Protein AF-A0A8X7V5L4-F1 (afdb_monomer_lite)

Secondary structure (DSSP, 8-state):
-------------------SS--HHHHHHHHT------S----SS-----------------------PPPHHHHHHHHHHHHHHHH---PPPPPSEEEETTEEEE--TTSS-TT-PPEEESEEE--SSHHHHHHHHHHHHHTT--EEEE-TT---SS-TT--SSSSPEEEEGGG----EEEETTTTEEEE-TTSBHHHHHHHHHHTT---S---S-TTSBHHHHHHTT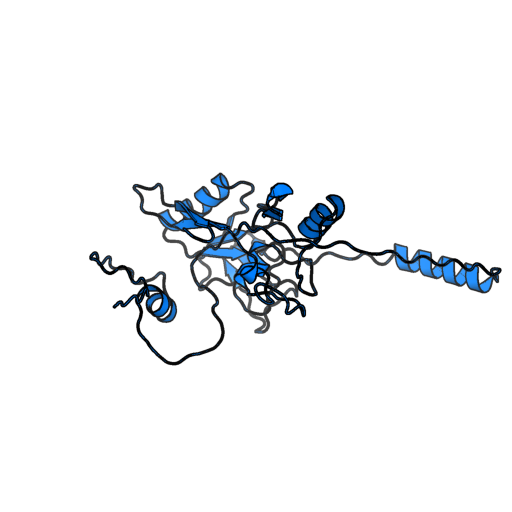-B-S---SS-SBGGGG--EEEEEEE--GGGTSEEEEEEETT-

InterPro domains:
  IPR006094 FAD linked oxidase, N-terminal [PF01565] (122-254)
  IPR016166 FAD-binding domain, PCMH-type [PS51387] (117-271)
  IPR016169 FAD-binding, type PCMH, subdomain 2 [G3DSA:3.30.465.10] (103-266)
  IPR036318 FAD-binding, type PCMH-like superfamily [SSF56176] (110-254)
  IPR050432 FAD-linked Oxidoreductases in Biosynthesis Pathways [PTHR13878] (77-268)

Sequence (271 aa):
MEEMEQMAFVKDGAKPHWGRIGSEWSDEILFGRESSKYDGCALEGIACVQKTDIVALPKIHIISPYIHAFSNTLLLLILCFLVITWTVRSVPPQLPVQCDQTGCTVSNTYGVWPDRTNCKAAKVAYPTTEEELIKAVAYASEHNLKVKTVTKFSSTIAKLACPSGSDAMLISTSKYNSVIEIEPERLTIKADSGVSLRELIDKVEAAGFSIRMSPYWEGVSIGGLISTGSHGSSWSGRGGSVHDHVVGINLVVPATSSEGYAKVVSIEEGR

pLDDT: mean 72.8, std 25.93, range [21.36, 98.31]

Structure (mmCIF, N/CA/C/O backbone):
data_AF-A0A8X7V5L4-F1
#
_entry.id   AF-A0A8X7V5L4-F1
#
loop_
_atom_site.group_PDB
_atom_site.id
_atom_site.type_symbol
_atom_site.label_atom_id
_atom_site.label_alt_id
_atom_site.label_comp_id
_atom_site.label_asym_id
_atom_site.label_entity_id
_atom_site.label_seq_id
_atom_site.pdbx_PDB_ins_code
_atom_site.Cartn_x
_atom_site.Cartn_y
_atom_site.Cartn_z
_atom_site.occupancy
_atom_site.B_iso_or_equiv
_atom_site.auth_seq_id
_atom_site.auth_comp_id
_atom_site.auth_asym_id
_atom_site.auth_atom_id
_atom_site.pdbx_PDB_model_num
ATOM 1 N N . MET A 1 1 ? -29.103 -1.625 -41.460 1.00 24.06 1 MET A N 1
ATOM 2 C CA . MET A 1 1 ? -27.644 -1.821 -41.377 1.00 24.06 1 MET A CA 1
ATOM 3 C C . MET A 1 1 ? -27.169 -0.820 -40.341 1.00 24.06 1 MET A C 1
ATOM 5 O O . MET A 1 1 ? -26.944 0.328 -40.695 1.00 24.06 1 MET A O 1
ATOM 9 N N . GLU A 1 2 ? -27.549 -1.099 -39.089 1.00 26.50 2 GLU A N 1
ATOM 10 C CA . GLU A 1 2 ? -26.679 -1.678 -38.030 1.00 26.50 2 GLU A CA 1
ATOM 11 C C . GLU A 1 2 ? -25.867 -0.532 -37.406 1.00 26.50 2 GLU A C 1
ATOM 13 O O . GLU A 1 2 ? -24.917 -0.059 -38.015 1.00 26.50 2 GLU A O 1
ATOM 18 N N . GLU A 1 3 ? -26.364 0.182 -36.388 1.00 29.75 3 GLU A N 1
ATOM 19 C CA . GLU A 1 3 ? -26.540 -0.218 -34.971 1.00 29.75 3 GLU A CA 1
ATOM 20 C C . GLU A 1 3 ? -25.312 -0.917 -34.370 1.00 29.75 3 GLU A C 1
ATOM 22 O O . GLU A 1 3 ? -24.965 -2.012 -34.798 1.00 29.75 3 GLU A O 1
ATOM 27 N N . MET A 1 4 ? -24.698 -0.278 -33.362 1.00 22.41 4 MET A N 1
ATOM 28 C CA . MET A 1 4 ? -24.447 -0.858 -32.031 1.00 22.41 4 MET A CA 1
ATOM 29 C C . MET A 1 4 ? -23.797 0.182 -31.099 1.00 22.41 4 MET A C 1
ATOM 31 O O . MET A 1 4 ? -22.602 0.468 -31.164 1.00 22.41 4 MET A O 1
ATOM 35 N N . GLU A 1 5 ? -24.634 0.736 -30.220 1.00 28.55 5 GLU A N 1
ATOM 36 C CA . GLU A 1 5 ? -24.260 1.238 -28.897 1.00 28.55 5 GLU A CA 1
ATOM 37 C C . GLU A 1 5 ? -23.627 0.112 -28.061 1.00 28.55 5 GLU A C 1
ATOM 39 O O . GLU A 1 5 ? -24.007 -1.046 -28.215 1.00 28.55 5 GLU A O 1
ATOM 44 N N . GLN A 1 6 ? -22.754 0.449 -27.105 1.00 22.94 6 GLN A N 1
ATOM 45 C CA . GLN A 1 6 ? -22.650 -0.305 -25.849 1.00 22.94 6 GLN A CA 1
ATOM 46 C C . GLN A 1 6 ? -22.049 0.568 -24.738 1.00 22.94 6 GLN A C 1
ATOM 48 O O . GLN A 1 6 ? -20.867 0.522 -24.410 1.00 22.94 6 GLN A O 1
ATOM 53 N N . MET A 1 7 ? -22.927 1.386 -24.153 1.00 24.36 7 MET A N 1
ATOM 54 C CA . MET A 1 7 ? -22.941 1.622 -22.712 1.00 24.36 7 MET A CA 1
ATOM 55 C C . MET A 1 7 ? -23.435 0.333 -22.045 1.00 24.36 7 MET A C 1
ATOM 57 O O . MET A 1 7 ? -24.491 -0.175 -22.416 1.00 24.36 7 MET A O 1
ATOM 61 N N . ALA A 1 8 ? -22.720 -0.185 -21.051 1.00 21.36 8 ALA A N 1
ATOM 62 C CA . ALA A 1 8 ? -23.218 -1.272 -20.215 1.00 21.36 8 ALA A CA 1
ATOM 63 C C . ALA A 1 8 ? -23.478 -0.742 -18.800 1.00 21.36 8 ALA A C 1
ATOM 65 O O . ALA A 1 8 ? -22.607 -0.763 -17.938 1.00 21.36 8 ALA A O 1
ATOM 66 N N . PHE A 1 9 ? -24.701 -0.259 -18.576 1.00 23.30 9 PHE A N 1
ATOM 67 C CA . PHE A 1 9 ? -25.329 -0.289 -17.257 1.00 23.30 9 PHE A CA 1
ATOM 68 C C . PHE A 1 9 ? -26.064 -1.626 -17.136 1.00 23.30 9 PHE A C 1
ATOM 70 O O . PHE A 1 9 ? -26.945 -1.912 -17.945 1.00 23.30 9 PHE A O 1
ATOM 77 N N . VAL A 1 10 ? -25.754 -2.429 -16.118 1.00 24.25 10 VAL A N 1
ATOM 78 C CA . VAL A 1 10 ? -26.613 -3.555 -15.727 1.00 24.25 10 VAL A CA 1
ATOM 79 C C . VAL A 1 10 ? -27.575 -3.065 -14.651 1.00 24.25 10 VAL A C 1
ATOM 81 O O . VAL A 1 10 ? -27.181 -2.683 -13.552 1.00 24.25 10 VAL A O 1
ATOM 84 N N . LYS A 1 11 ? -28.857 -3.066 -15.011 1.00 25.84 11 LYS A N 1
ATOM 85 C CA . LYS A 1 11 ? -30.016 -2.780 -14.172 1.00 25.84 11 LYS A CA 1
ATOM 86 C C . LYS A 1 11 ? -30.711 -4.118 -13.924 1.00 25.84 11 LYS A C 1
ATOM 88 O O . LYS A 1 11 ? -31.233 -4.668 -14.879 1.00 25.84 11 LYS A O 1
ATOM 93 N N . ASP A 1 12 ? -30.694 -4.615 -12.685 1.00 25.91 12 ASP A N 1
ATOM 94 C CA . ASP A 1 12 ? -31.801 -5.384 -12.092 1.00 25.91 12 ASP A CA 1
ATOM 95 C C . ASP A 1 12 ? -31.616 -5.611 -10.574 1.00 25.91 12 ASP A C 1
ATOM 97 O O . ASP A 1 12 ? -30.746 -6.341 -10.113 1.00 25.91 12 ASP A O 1
ATOM 101 N N . GLY A 1 13 ? -32.484 -4.960 -9.791 1.00 26.34 13 GLY A N 1
ATOM 102 C CA . GLY A 1 13 ? -33.372 -5.664 -8.860 1.00 26.34 13 GLY A CA 1
ATOM 103 C C . GLY A 1 13 ? -32.839 -6.307 -7.572 1.00 26.34 13 GLY A C 1
ATOM 104 O O . GLY A 1 13 ? -33.122 -7.474 -7.346 1.00 26.34 13 GLY A O 1
ATOM 105 N N . ALA A 1 14 ? -32.253 -5.541 -6.646 1.00 22.38 14 ALA A N 1
ATOM 106 C CA . ALA A 1 14 ? -32.479 -5.721 -5.201 1.00 22.38 14 ALA A CA 1
ATOM 107 C C . ALA A 1 14 ? -32.077 -4.438 -4.458 1.00 22.38 14 ALA A C 1
ATOM 109 O O . ALA A 1 14 ? -30.980 -3.930 -4.657 1.00 22.38 14 ALA A O 1
ATOM 110 N N . LYS A 1 15 ? -32.956 -3.894 -3.607 1.00 28.66 15 LYS A N 1
ATOM 111 C CA . LYS A 1 15 ? -32.633 -2.768 -2.714 1.00 28.66 15 LYS A CA 1
ATOM 112 C C . LYS A 1 15 ? -32.289 -3.300 -1.317 1.00 28.66 15 LYS A C 1
ATOM 114 O O . LYS A 1 15 ? -33.216 -3.725 -0.627 1.00 28.66 15 LYS A O 1
ATOM 119 N N . PRO A 1 16 ? -31.033 -3.216 -0.847 1.00 29.19 16 PRO A N 1
ATOM 120 C CA . PRO A 1 16 ? -30.734 -3.251 0.577 1.00 29.19 16 PRO A CA 1
ATOM 121 C C . PRO A 1 16 ? -30.521 -1.826 1.101 1.00 29.19 16 PRO A C 1
ATOM 123 O O . PRO A 1 16 ? -30.032 -0.933 0.414 1.00 29.19 16 PRO A O 1
ATOM 126 N N . HIS A 1 17 ? -30.941 -1.615 2.339 1.00 26.30 17 HIS A N 1
ATOM 127 C CA . HIS A 1 17 ? -30.928 -0.347 3.056 1.00 26.30 17 HIS A CA 1
ATOM 128 C C . HIS A 1 17 ? -29.486 0.041 3.471 1.00 26.30 17 HIS A C 1
ATOM 130 O O . HIS A 1 17 ? -29.104 -0.104 4.631 1.00 26.30 17 HIS A O 1
ATOM 136 N N . TRP A 1 18 ? -28.672 0.530 2.528 1.00 31.75 18 TRP A N 1
ATOM 137 C CA . TRP A 1 18 ? -27.280 0.968 2.734 1.00 31.75 18 TRP A CA 1
ATOM 138 C C . TRP A 1 18 ? -27.158 2.452 3.104 1.00 31.75 18 TRP A C 1
ATOM 140 O O . TRP A 1 18 ? -26.462 3.221 2.455 1.00 31.75 18 TRP A O 1
ATOM 150 N N . GLY A 1 19 ? -27.816 2.890 4.172 1.00 27.94 19 GLY A N 1
ATOM 151 C CA . GLY A 1 19 ? -27.529 4.209 4.735 1.00 27.94 19 GLY A CA 1
ATOM 152 C C . GLY A 1 19 ? -26.430 4.097 5.785 1.00 27.94 19 GLY A C 1
ATOM 153 O O . GLY A 1 19 ? -26.794 3.765 6.912 1.00 27.94 19 GLY A O 1
ATOM 154 N N . ARG A 1 20 ? -25.147 4.347 5.430 1.00 34.03 20 ARG A N 1
ATOM 155 C CA . ARG A 1 20 ? -24.045 4.889 6.296 1.00 34.03 20 ARG A CA 1
ATOM 156 C C . ARG A 1 20 ? -22.585 4.553 5.895 1.00 34.03 20 ARG A C 1
ATOM 158 O O . ARG A 1 20 ? -21.685 4.925 6.647 1.00 34.03 20 ARG A O 1
ATOM 165 N N . ILE A 1 21 ? -22.312 3.924 4.744 1.00 35.25 21 ILE A N 1
ATOM 166 C CA . ILE A 1 21 ? -20.925 3.719 4.241 1.00 35.25 21 ILE A CA 1
ATOM 167 C C . ILE A 1 21 ? -20.568 4.640 3.048 1.00 35.25 21 ILE A C 1
ATOM 169 O O . ILE A 1 21 ? -19.394 4.777 2.724 1.00 35.25 21 ILE A O 1
ATOM 173 N N . GLY A 1 22 ? -21.529 5.360 2.465 1.00 33.28 22 GLY A N 1
ATOM 174 C CA . GLY A 1 22 ? -21.292 6.342 1.399 1.00 33.28 22 GLY A CA 1
ATOM 175 C C . GLY A 1 22 ? -21.509 7.787 1.854 1.00 33.28 22 GLY A C 1
ATOM 176 O O . GLY A 1 22 ? -22.335 8.060 2.729 1.00 33.28 22 GLY A O 1
ATOM 177 N N . SER A 1 23 ? -20.760 8.717 1.261 1.00 38.00 23 SER A N 1
ATOM 178 C CA . SER A 1 23 ? -21.203 10.105 1.079 1.00 38.00 23 SER A CA 1
ATOM 179 C C . SER A 1 23 ? -22.162 10.173 -0.122 1.00 38.00 23 SER A C 1
ATOM 181 O O . SER A 1 23 ? -22.139 9.279 -0.964 1.00 38.00 23 SER A O 1
ATOM 183 N N . GLU A 1 24 ? -22.989 11.223 -0.227 1.00 34.44 24 GLU A N 1
ATOM 184 C CA . GLU A 1 24 ? -23.958 11.419 -1.333 1.00 34.44 24 GLU A CA 1
ATOM 185 C C . GLU A 1 24 ? -23.285 11.298 -2.721 1.00 34.44 24 GLU A C 1
ATOM 187 O O . GLU A 1 24 ? -23.847 10.729 -3.649 1.00 34.44 24 GLU A O 1
ATOM 192 N N . TRP A 1 25 ? -22.005 11.671 -2.803 1.00 32.94 25 TRP A N 1
ATOM 193 C CA . TRP A 1 25 ? -21.134 11.526 -3.974 1.00 32.94 25 TRP A CA 1
ATOM 194 C C . TRP A 1 25 ? -20.785 10.066 -4.346 1.00 32.94 25 TRP A C 1
ATOM 196 O O . TRP A 1 25 ? -20.638 9.724 -5.518 1.00 32.94 25 TRP A O 1
ATOM 206 N N . SER A 1 26 ? -20.671 9.174 -3.356 1.00 36.84 26 SER A N 1
ATOM 207 C CA . SER A 1 26 ? -20.398 7.741 -3.574 1.00 36.84 26 SER A CA 1
ATOM 208 C C . SER A 1 26 ? -21.628 7.016 -4.131 1.00 36.84 26 SER A C 1
ATOM 210 O O . SER A 1 26 ? -21.505 6.145 -4.993 1.00 36.84 26 SER A O 1
ATOM 212 N N . ASP A 1 27 ? -22.816 7.423 -3.677 1.00 38.56 27 ASP A N 1
ATOM 213 C CA . ASP A 1 27 ? -24.092 6.921 -4.185 1.00 38.56 27 ASP A CA 1
ATOM 214 C C . ASP A 1 27 ? -24.370 7.442 -5.613 1.00 38.56 27 ASP A C 1
ATOM 216 O O . ASP A 1 27 ? -24.954 6.737 -6.432 1.00 38.56 27 ASP A O 1
ATOM 220 N N . GLU A 1 28 ? -23.889 8.635 -5.973 1.00 47.94 28 GLU A N 1
ATOM 221 C CA . GLU A 1 28 ? -24.001 9.194 -7.330 1.00 47.94 28 GLU A CA 1
ATOM 222 C C . GLU A 1 28 ? -23.165 8.437 -8.377 1.00 47.94 28 GLU A C 1
ATOM 224 O O . GLU A 1 28 ? -23.657 8.194 -9.483 1.00 47.94 28 GLU A O 1
ATOM 229 N N . ILE A 1 29 ? -21.942 8.011 -8.028 1.00 37.38 29 ILE A N 1
ATOM 230 C CA . ILE A 1 29 ? -21.067 7.222 -8.917 1.00 37.38 29 ILE A CA 1
ATOM 231 C C . ILE A 1 29 ? -21.554 5.774 -9.058 1.00 37.38 29 ILE A C 1
ATOM 233 O O . ILE A 1 29 ? -21.463 5.202 -10.144 1.00 37.38 29 ILE A O 1
ATOM 237 N N . LEU A 1 30 ? -22.095 5.179 -7.991 1.00 36.47 30 LEU A N 1
ATOM 238 C CA . LEU A 1 30 ? -22.572 3.792 -8.012 1.00 36.47 30 LEU A CA 1
ATOM 239 C C . LEU A 1 30 ? -24.003 3.644 -8.561 1.00 36.47 30 LEU A C 1
ATOM 241 O O . LEU A 1 30 ? -24.330 2.586 -9.099 1.00 36.47 30 LEU A O 1
ATOM 245 N N . PHE A 1 31 ? -24.852 4.678 -8.461 1.00 41.91 31 PHE A N 1
ATOM 246 C CA . PHE A 1 31 ? -26.275 4.608 -8.838 1.00 41.91 31 PHE A CA 1
ATOM 247 C C . PHE A 1 31 ? -26.720 5.606 -9.923 1.00 41.91 31 PHE A C 1
ATOM 249 O O . PHE A 1 31 ? -27.898 5.612 -10.285 1.00 41.91 31 PHE A O 1
ATOM 256 N N . GLY A 1 32 ? -25.804 6.400 -10.490 1.00 34.56 32 GLY A N 1
ATOM 257 C CA . GLY A 1 32 ? -26.004 7.119 -11.753 1.00 34.56 32 GLY A CA 1
ATOM 258 C C . GLY A 1 32 ? -27.045 8.240 -11.700 1.00 34.56 32 GLY A C 1
ATOM 259 O O . GLY A 1 32 ? -28.043 8.194 -12.422 1.00 34.56 32 GLY A O 1
ATOM 260 N N . ARG A 1 33 ? -26.812 9.275 -10.882 1.00 34.19 33 ARG A N 1
ATOM 261 C CA . ARG A 1 33 ? -27.603 10.516 -10.924 1.00 34.19 33 ARG A CA 1
ATOM 262 C C . ARG A 1 33 ? -26.709 11.693 -11.312 1.00 34.19 33 ARG A C 1
ATOM 264 O O . ARG A 1 33 ? -25.718 11.971 -10.654 1.00 34.19 33 ARG A O 1
ATOM 271 N N . GLU A 1 34 ? -27.044 12.346 -12.419 1.00 34.94 34 GLU A N 1
ATOM 272 C CA . GLU A 1 34 ? -26.222 13.394 -13.026 1.00 34.94 34 GLU A CA 1
ATOM 273 C C . GLU A 1 34 ? -26.393 14.731 -12.282 1.00 34.94 34 GLU A C 1
ATOM 275 O O . GLU A 1 34 ? -27.496 15.281 -12.224 1.00 34.94 34 GLU A O 1
ATOM 280 N N . SER A 1 35 ? -25.305 15.261 -11.710 1.00 32.38 35 SER A N 1
ATOM 281 C CA . SER A 1 35 ? -25.210 16.651 -11.251 1.00 32.38 35 SER A CA 1
ATOM 282 C C . SER A 1 35 ? -23.768 17.193 -11.366 1.00 32.38 35 SER A C 1
ATOM 284 O O . SER A 1 35 ? -22.851 16.482 -11.775 1.00 32.38 35 SER A O 1
ATOM 286 N N . SER A 1 36 ? -23.600 18.501 -11.145 1.00 29.22 36 SER A N 1
ATOM 287 C CA . SER A 1 36 ? -22.484 19.350 -11.602 1.00 29.22 36 SER A CA 1
ATOM 288 C C . SER A 1 36 ? -21.071 18.851 -11.261 1.00 29.22 36 SER A C 1
ATOM 290 O O . SER A 1 36 ? -20.735 18.642 -10.098 1.00 29.22 36 SER A O 1
ATOM 292 N N . LYS A 1 37 ? -20.224 18.766 -12.299 1.00 28.61 37 LYS A N 1
ATOM 293 C CA . LYS A 1 37 ? -18.813 18.346 -12.260 1.00 28.61 37 LYS A CA 1
ATOM 294 C C . LYS A 1 37 ? -17.954 19.219 -11.333 1.00 28.61 37 LYS A C 1
ATOM 296 O O . LYS A 1 37 ? -17.827 20.419 -11.567 1.00 28.61 37 LYS A O 1
ATOM 301 N N . TYR A 1 38 ? -17.286 18.573 -10.379 1.00 27.31 38 TYR A N 1
ATOM 302 C CA . TYR A 1 38 ? -16.126 19.091 -9.651 1.00 27.31 38 TYR A CA 1
ATOM 303 C C . TYR A 1 38 ? -14.940 18.128 -9.804 1.00 27.31 38 TYR A C 1
ATOM 305 O O . TYR A 1 38 ? -15.128 16.913 -9.888 1.00 27.31 38 TYR A O 1
ATOM 313 N N . ASP A 1 39 ? -13.729 18.686 -9.861 1.00 30.38 39 ASP A N 1
ATOM 314 C CA . ASP A 1 39 ? -12.473 17.953 -10.034 1.00 30.38 39 ASP A CA 1
ATOM 315 C C . ASP A 1 39 ? -12.103 17.129 -8.790 1.00 30.38 39 ASP A C 1
ATOM 317 O O . ASP A 1 39 ? -11.974 17.665 -7.689 1.00 30.38 39 ASP A O 1
ATOM 321 N N . GLY A 1 40 ? -11.832 15.837 -9.004 1.00 31.89 40 GLY A N 1
ATOM 322 C CA . GLY A 1 40 ? -10.986 15.024 -8.126 1.00 31.89 40 GLY A CA 1
ATOM 323 C C . GLY A 1 40 ? -11.677 13.839 -7.453 1.00 31.89 40 GLY A C 1
ATOM 324 O O . GLY A 1 40 ? -12.138 13.938 -6.320 1.00 31.89 40 GLY A O 1
ATOM 325 N N . CYS A 1 41 ? -11.651 12.679 -8.117 1.00 29.92 41 CYS A N 1
ATOM 326 C CA . CYS A 1 41 ? -12.014 11.388 -7.534 1.00 29.92 41 CYS A CA 1
ATOM 327 C C . CYS A 1 41 ? -11.011 10.964 -6.451 1.00 29.92 41 CYS A C 1
ATOM 329 O O . CYS A 1 41 ? -9.962 10.395 -6.743 1.00 29.92 41 CYS A O 1
ATOM 331 N N . ALA A 1 42 ? -11.363 11.192 -5.190 1.00 33.16 42 ALA A N 1
ATOM 332 C CA . ALA A 1 42 ? -10.807 10.478 -4.053 1.00 33.16 42 ALA A CA 1
ATOM 333 C C . ALA A 1 42 ? -11.864 9.472 -3.593 1.00 33.16 42 ALA A C 1
ATOM 335 O O . ALA A 1 42 ? -12.827 9.849 -2.935 1.00 33.16 42 ALA A O 1
ATOM 336 N N . LEU A 1 43 ? -11.711 8.202 -3.976 1.00 35.75 43 LEU A N 1
ATOM 337 C CA . LEU A 1 43 ? -12.619 7.130 -3.567 1.00 35.75 43 LEU A CA 1
ATOM 338 C C . LEU A 1 43 ? -12.609 7.011 -2.035 1.00 35.75 43 LEU A C 1
ATOM 340 O O . LEU A 1 43 ? -11.689 6.460 -1.427 1.00 35.75 43 LEU A O 1
ATOM 344 N N . GLU A 1 44 ? -13.629 7.567 -1.389 1.00 31.91 44 GLU A N 1
ATOM 345 C CA . GLU A 1 44 ? -13.934 7.278 0.001 1.00 31.91 44 GLU A CA 1
ATOM 346 C C . GLU A 1 44 ? -14.504 5.857 0.090 1.00 31.91 44 GLU A C 1
ATOM 348 O O . GLU A 1 44 ? -15.467 5.519 -0.585 1.00 31.91 44 GLU A O 1
ATOM 353 N N . GLY A 1 45 ? -13.907 5.006 0.928 1.00 35.81 45 GLY A N 1
ATOM 354 C CA . GLY A 1 45 ? -14.548 3.760 1.364 1.00 35.81 45 GLY A CA 1
ATOM 355 C C . GLY A 1 45 ? -14.271 2.499 0.541 1.00 35.81 45 GLY A C 1
ATOM 356 O O . GLY A 1 45 ? -14.775 1.445 0.915 1.00 35.81 45 GLY A O 1
ATOM 357 N N . ILE A 1 46 ? -13.430 2.547 -0.497 1.00 30.27 46 ILE A N 1
ATOM 358 C CA . ILE A 1 46 ? -13.017 1.348 -1.246 1.00 30.27 46 ILE A CA 1
ATOM 359 C C . ILE A 1 46 ? -11.518 1.118 -1.032 1.00 30.27 46 ILE A C 1
ATOM 361 O O . ILE A 1 46 ? -10.686 1.946 -1.399 1.00 30.27 46 ILE A O 1
ATOM 365 N N . ALA A 1 47 ? -11.162 -0.009 -0.413 1.00 27.56 47 ALA A N 1
ATOM 366 C CA . ALA A 1 47 ? -9.780 -0.459 -0.322 1.00 27.56 47 ALA A CA 1
ATOM 367 C C . ALA A 1 47 ? -9.322 -0.944 -1.706 1.00 27.56 47 ALA A C 1
ATOM 369 O O . ALA A 1 47 ? -9.454 -2.116 -2.050 1.00 27.56 47 ALA A O 1
ATOM 370 N N . CYS A 1 48 ? -8.787 -0.029 -2.516 1.00 28.20 48 CYS A N 1
ATOM 371 C CA . CYS A 1 48 ? -8.153 -0.388 -3.776 1.00 28.20 48 CYS A CA 1
ATOM 372 C C . CYS A 1 48 ? -6.727 -0.886 -3.543 1.00 28.20 48 CYS A C 1
ATOM 374 O O . CYS A 1 48 ? -5.765 -0.121 -3.597 1.00 28.20 48 CYS A O 1
ATOM 376 N N . VAL A 1 49 ? -6.586 -2.182 -3.265 1.00 29.92 49 VAL A N 1
ATOM 377 C CA . VAL A 1 49 ? -5.286 -2.857 -3.306 1.00 29.92 49 VAL A CA 1
ATOM 378 C C . VAL A 1 49 ? -4.989 -3.197 -4.756 1.00 29.92 49 VAL A C 1
ATOM 380 O O . VAL A 1 49 ? -5.788 -3.821 -5.438 1.00 29.92 49 VAL A O 1
ATOM 383 N N . GLN A 1 50 ? -3.884 -2.657 -5.255 1.00 30.16 50 GLN A N 1
ATOM 384 C CA . GLN A 1 50 ? -3.557 -2.658 -6.671 1.00 30.16 50 GLN A CA 1
ATOM 385 C C . GLN A 1 50 ? -2.380 -3.586 -6.975 1.00 30.16 50 GLN A C 1
ATOM 387 O O . GLN A 1 50 ? -1.423 -3.641 -6.201 1.00 30.16 50 GLN A O 1
ATOM 392 N N . LYS A 1 51 ? -2.483 -4.272 -8.114 1.00 27.08 51 LYS A N 1
ATOM 393 C CA . LYS A 1 51 ? -1.474 -5.077 -8.815 1.00 27.08 51 LYS A CA 1
ATOM 394 C C . LYS A 1 51 ? -1.347 -4.437 -10.206 1.00 27.08 51 LYS A C 1
ATOM 396 O O . LYS A 1 51 ? -2.337 -3.862 -10.645 1.00 27.08 51 LYS A O 1
ATOM 401 N N . THR A 1 52 ? -0.169 -4.395 -10.840 1.00 32.38 52 THR A N 1
ATOM 402 C CA . THR A 1 52 ? -0.010 -3.502 -12.010 1.00 32.38 52 THR A CA 1
ATOM 403 C C . THR A 1 52 ? 1.213 -3.741 -12.870 1.00 32.38 52 THR A C 1
ATOM 405 O O . THR A 1 52 ? 2.321 -3.426 -12.443 1.00 32.38 52 THR A O 1
ATOM 408 N N . ASP A 1 53 ? 0.966 -4.117 -14.119 1.00 27.17 53 ASP A N 1
ATOM 409 C CA . ASP A 1 53 ? 1.967 -4.354 -15.150 1.00 27.17 53 ASP A CA 1
ATOM 410 C C . ASP A 1 53 ? 2.341 -3.085 -15.936 1.00 27.17 53 ASP A C 1
ATOM 412 O O . ASP A 1 53 ? 1.456 -2.318 -16.286 1.00 27.17 53 ASP A O 1
ATOM 416 N N . ILE A 1 54 ? 3.627 -2.828 -16.230 1.00 31.56 54 ILE A N 1
ATOM 417 C CA . ILE A 1 54 ? 4.069 -1.615 -16.959 1.00 31.56 54 ILE A CA 1
ATOM 418 C C . ILE A 1 54 ? 5.199 -1.945 -17.955 1.00 31.56 54 ILE A C 1
ATOM 420 O O . ILE A 1 54 ? 6.145 -2.652 -17.618 1.00 31.56 54 ILE A O 1
ATOM 424 N N . VAL A 1 55 ? 5.118 -1.374 -19.166 1.00 28.39 55 VAL A N 1
ATOM 425 C CA . VAL A 1 55 ? 6.029 -1.596 -20.313 1.00 28.39 55 VAL A CA 1
ATOM 426 C C . VAL A 1 55 ? 7.325 -0.760 -20.240 1.00 28.39 55 VAL A C 1
ATOM 428 O O . VAL A 1 55 ? 7.337 0.353 -19.707 1.00 28.39 55 VAL A O 1
ATOM 431 N N . ALA A 1 56 ? 8.392 -1.287 -20.860 1.00 31.36 56 ALA A N 1
ATOM 432 C CA . ALA A 1 56 ? 9.798 -0.919 -20.694 1.00 31.36 56 ALA A CA 1
ATOM 433 C C . ALA A 1 56 ? 10.586 -0.576 -21.973 1.00 31.36 56 ALA A C 1
ATOM 435 O O . ALA A 1 56 ? 10.395 -1.206 -23.009 1.00 31.36 56 ALA A O 1
ATOM 436 N N . LEU A 1 57 ? 11.544 0.361 -21.871 1.00 31.77 57 LEU A N 1
ATOM 437 C CA . LEU A 1 57 ? 12.505 0.775 -22.921 1.00 31.77 57 LEU A CA 1
ATOM 438 C C . LEU A 1 57 ? 13.969 0.897 -22.394 1.00 31.77 57 LEU A C 1
ATOM 440 O O . LEU A 1 57 ? 14.151 1.163 -21.206 1.00 31.77 57 LEU A O 1
ATOM 444 N N . PRO A 1 58 ? 15.031 0.771 -23.223 1.00 34.06 58 PRO A N 1
ATOM 445 C CA . PRO A 1 58 ? 16.430 0.716 -22.749 1.00 34.06 58 PRO A CA 1
ATOM 446 C C . PRO A 1 58 ? 17.168 2.083 -22.663 1.00 34.06 58 PRO A C 1
ATOM 448 O O . PRO A 1 58 ? 16.815 3.036 -23.357 1.00 34.06 58 PRO A O 1
ATOM 451 N N . LYS A 1 59 ? 18.230 2.165 -21.827 1.00 34.53 59 LYS A N 1
ATOM 452 C CA . LYS A 1 59 ? 19.092 3.351 -21.536 1.00 34.53 59 LYS A CA 1
ATOM 453 C C . LYS A 1 59 ? 20.487 3.296 -22.205 1.00 34.53 59 LYS A C 1
ATOM 455 O O . LYS A 1 59 ? 21.012 2.222 -22.475 1.00 34.53 59 LYS A O 1
ATOM 460 N N . ILE A 1 60 ? 21.111 4.474 -22.378 1.00 31.11 60 ILE A N 1
ATOM 461 C CA . ILE A 1 60 ? 22.471 4.719 -22.921 1.00 31.11 60 ILE A CA 1
ATOM 462 C C . ILE A 1 60 ? 23.386 5.324 -21.827 1.00 31.11 60 ILE A C 1
ATOM 464 O O . ILE A 1 60 ? 22.939 6.173 -21.057 1.00 31.11 60 ILE A O 1
ATOM 468 N N . HIS A 1 61 ? 24.669 4.930 -21.778 1.00 32.53 61 HIS A N 1
ATOM 469 C CA . HIS A 1 61 ? 25.707 5.451 -20.864 1.00 32.53 61 HIS A CA 1
ATOM 470 C C . HIS A 1 61 ? 26.723 6.368 -21.575 1.00 32.53 61 HIS A C 1
ATOM 472 O O . HIS A 1 61 ? 27.148 6.070 -22.688 1.00 32.53 61 HIS A O 1
ATOM 478 N N . ILE A 1 62 ? 27.181 7.433 -20.899 1.00 32.09 62 ILE A N 1
ATOM 479 C CA . ILE A 1 62 ? 28.331 8.265 -21.307 1.00 32.09 62 ILE A CA 1
ATOM 480 C C . ILE A 1 62 ? 29.283 8.401 -20.107 1.00 32.09 62 ILE A C 1
ATOM 482 O O . ILE A 1 62 ? 28.855 8.791 -19.023 1.00 32.09 62 ILE A O 1
ATOM 486 N N . ILE A 1 63 ? 30.569 8.095 -20.307 1.00 35.91 63 ILE A N 1
ATOM 487 C CA . ILE A 1 63 ? 31.659 8.258 -19.330 1.00 35.91 63 ILE A CA 1
ATOM 488 C C . ILE A 1 63 ? 32.722 9.170 -19.960 1.00 35.91 63 ILE A C 1
ATOM 490 O O . ILE A 1 63 ? 33.042 9.007 -21.135 1.00 35.91 63 ILE A O 1
ATOM 494 N N . SER A 1 64 ? 33.301 10.094 -19.187 1.00 29.73 64 SER A N 1
ATOM 495 C CA . SER A 1 64 ? 34.508 10.845 -19.569 1.00 29.73 64 SER A CA 1
ATOM 496 C C . SER A 1 64 ? 35.461 10.988 -18.371 1.00 29.73 64 SER A C 1
ATOM 498 O O . SER A 1 64 ? 34.986 11.352 -17.292 1.00 29.73 64 SER A O 1
ATOM 500 N N . PRO A 1 65 ? 36.779 10.738 -18.521 1.00 46.41 65 PRO A N 1
ATOM 501 C CA . PRO A 1 65 ? 37.766 10.978 -17.474 1.00 46.41 65 PRO A CA 1
ATOM 502 C C . PRO A 1 65 ? 38.675 12.177 -17.802 1.00 46.41 65 PRO A C 1
ATOM 504 O O . PRO A 1 65 ? 39.200 12.275 -18.904 1.00 46.41 65 PRO A O 1
ATOM 507 N N . TYR A 1 66 ? 38.955 13.039 -16.821 1.00 37.66 66 TYR A N 1
ATOM 508 C CA . TYR A 1 66 ? 40.160 13.881 -16.815 1.00 37.66 66 TYR A CA 1
ATOM 509 C C . TYR A 1 66 ? 40.655 14.065 -15.373 1.00 37.66 66 TYR A C 1
ATOM 511 O O . TYR A 1 66 ? 39.898 14.473 -14.496 1.00 37.66 66 TYR A O 1
ATOM 519 N N . ILE A 1 67 ? 41.931 13.746 -15.135 1.00 48.72 67 ILE A N 1
ATOM 520 C CA . ILE A 1 67 ? 42.635 13.879 -13.851 1.00 48.72 67 ILE A CA 1
ATOM 521 C C . ILE A 1 67 ? 43.727 14.939 -14.029 1.00 48.72 67 ILE A C 1
ATOM 523 O O . ILE A 1 67 ? 44.560 14.806 -14.922 1.00 48.72 67 ILE A O 1
ATOM 527 N N . HIS A 1 68 ? 43.765 15.955 -13.162 1.00 42.31 68 HIS A N 1
ATOM 528 C CA . HIS A 1 68 ? 44.911 16.860 -13.014 1.00 42.31 68 HIS A CA 1
ATOM 529 C C . HIS A 1 68 ? 45.307 17.018 -11.537 1.00 42.31 68 HIS A C 1
ATOM 531 O O . HIS A 1 68 ? 44.487 16.873 -10.634 1.00 42.31 68 HIS A O 1
ATOM 537 N N . ALA A 1 69 ? 46.604 17.267 -11.336 1.00 52.84 69 ALA A N 1
ATOM 538 C CA . ALA A 1 69 ? 47.365 17.217 -10.090 1.00 52.84 69 ALA A CA 1
ATOM 539 C C . ALA A 1 69 ? 46.749 17.971 -8.891 1.00 52.84 69 ALA A C 1
ATOM 541 O O . ALA A 1 69 ? 46.301 19.112 -9.005 1.00 52.84 69 ALA A O 1
ATOM 542 N N . PHE A 1 70 ? 46.790 17.331 -7.717 1.00 54.09 70 PHE A N 1
ATOM 543 C CA . PHE A 1 70 ? 46.199 17.819 -6.470 1.00 54.09 70 PHE A CA 1
ATOM 544 C C . PHE A 1 70 ? 47.123 18.805 -5.735 1.00 54.09 70 PHE A C 1
ATOM 546 O O . PHE A 1 70 ? 48.222 18.448 -5.319 1.00 54.09 70 PHE A O 1
ATOM 553 N N . SER A 1 71 ? 46.652 20.037 -5.519 1.00 71.06 71 SER A N 1
ATOM 554 C CA . SER A 1 71 ? 47.214 20.965 -4.523 1.00 71.06 71 SER A CA 1
ATOM 555 C C . SER A 1 71 ? 46.837 20.513 -3.100 1.00 71.06 71 SER A C 1
ATOM 557 O O . SER A 1 71 ? 45.731 20.011 -2.899 1.00 71.06 71 SER A O 1
ATOM 559 N N . ASN A 1 72 ? 47.684 20.745 -2.087 1.00 64.69 72 ASN A N 1
ATOM 560 C CA . ASN A 1 72 ? 47.383 20.431 -0.673 1.00 64.69 72 ASN A CA 1
ATOM 561 C C . ASN A 1 72 ? 46.070 21.074 -0.174 1.00 64.69 72 ASN A C 1
ATOM 563 O O . ASN A 1 72 ? 45.387 20.513 0.682 1.00 64.69 72 ASN A O 1
ATOM 567 N N . THR A 1 73 ? 45.666 22.210 -0.750 1.00 68.00 73 THR A N 1
ATOM 568 C CA . THR A 1 73 ? 44.354 22.839 -0.521 1.00 68.00 73 THR A CA 1
ATOM 569 C C . THR A 1 73 ? 43.187 22.010 -1.059 1.00 68.00 73 THR A C 1
ATOM 571 O O . THR A 1 73 ? 42.143 21.946 -0.418 1.00 68.00 73 THR A O 1
ATOM 574 N N . LEU A 1 74 ? 43.355 21.335 -2.200 1.00 67.94 74 LEU A N 1
ATOM 575 C CA . LEU A 1 74 ? 42.339 20.456 -2.784 1.00 67.94 74 LEU A CA 1
ATOM 576 C C . LEU A 1 74 ? 42.174 19.177 -1.951 1.00 67.94 74 LEU A C 1
ATOM 578 O O . LEU A 1 74 ? 41.052 18.729 -1.744 1.00 67.94 74 LEU A O 1
ATOM 582 N N . LEU A 1 75 ? 43.268 18.637 -1.402 1.00 70.62 75 LEU A N 1
ATOM 583 C CA . LEU A 1 75 ? 43.226 17.482 -0.499 1.00 70.62 75 LEU A CA 1
ATOM 584 C C . LEU A 1 75 ? 42.497 17.805 0.818 1.00 70.62 75 LEU A C 1
ATOM 586 O O . LEU A 1 75 ? 41.679 17.010 1.273 1.00 70.62 75 LEU A O 1
ATOM 590 N N . LEU A 1 76 ? 42.738 18.986 1.400 1.00 73.25 76 LEU A N 1
ATOM 591 C CA . LEU A 1 76 ? 42.013 19.481 2.580 1.00 73.25 76 LEU A CA 1
ATOM 592 C C . LEU A 1 76 ? 40.520 19.689 2.302 1.00 73.25 76 LEU A C 1
ATOM 594 O O . LEU A 1 76 ? 39.690 19.309 3.124 1.00 73.25 76 LEU A O 1
ATOM 598 N N . LEU A 1 77 ? 40.166 20.237 1.136 1.00 75.19 77 LEU A N 1
ATOM 599 C CA . LEU A 1 77 ? 38.768 20.379 0.720 1.00 75.19 77 LEU A CA 1
ATOM 600 C C . LEU A 1 77 ? 38.091 19.017 0.521 1.00 75.19 77 LEU A C 1
ATOM 602 O O . LEU A 1 77 ? 36.954 18.847 0.947 1.00 75.19 77 LEU A O 1
ATOM 606 N N . ILE A 1 78 ? 38.792 18.035 -0.052 1.00 75.88 78 ILE A N 1
ATOM 607 C CA . ILE A 1 78 ? 38.293 16.661 -0.208 1.00 75.88 78 ILE A CA 1
ATOM 608 C C . ILE A 1 78 ? 38.122 15.986 1.151 1.00 75.88 78 ILE A C 1
ATOM 610 O O . ILE A 1 78 ? 37.089 15.372 1.384 1.00 75.88 78 ILE A O 1
ATOM 614 N N . LEU A 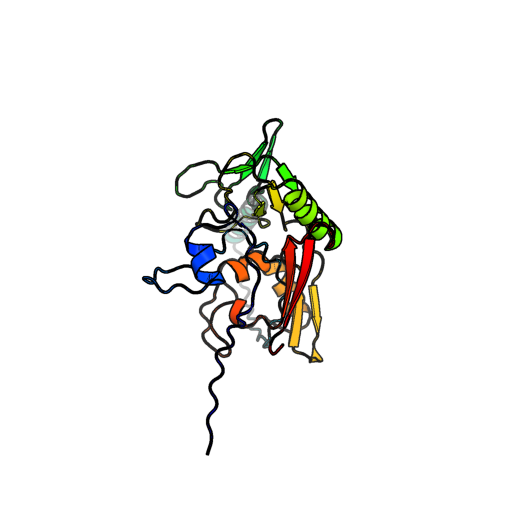1 79 ? 39.076 16.134 2.072 1.00 75.81 79 LEU A N 1
ATOM 615 C CA . LEU A 1 79 ? 38.962 15.598 3.431 1.00 75.81 79 LEU A CA 1
ATOM 616 C C . LEU A 1 79 ? 37.803 16.243 4.199 1.00 75.81 79 LEU A C 1
ATOM 618 O O . LEU A 1 79 ? 37.017 15.525 4.808 1.00 75.81 79 LEU A O 1
ATOM 622 N N . CYS A 1 80 ? 37.629 17.564 4.119 1.00 72.06 80 CYS A N 1
ATOM 623 C CA . CYS A 1 80 ? 36.463 18.242 4.689 1.00 72.06 80 CYS A CA 1
ATOM 624 C C . CYS A 1 80 ? 35.154 17.771 4.042 1.00 72.06 80 CYS A C 1
ATOM 626 O O . CYS A 1 80 ? 34.185 17.526 4.753 1.00 72.06 80 CYS A O 1
ATOM 628 N N . PHE A 1 81 ? 35.113 17.590 2.720 1.00 68.44 81 PHE A N 1
ATOM 629 C CA . PHE A 1 81 ? 33.935 17.083 2.013 1.00 68.44 81 PHE A CA 1
ATOM 630 C C . PHE A 1 81 ? 33.618 15.628 2.391 1.00 68.44 81 PHE A C 1
ATOM 632 O O . PHE A 1 81 ? 32.456 15.280 2.589 1.00 68.44 81 PHE A O 1
ATOM 639 N N . LEU A 1 82 ? 34.637 14.786 2.578 1.00 68.12 82 LEU A N 1
ATOM 640 C CA . LEU A 1 82 ? 34.488 13.431 3.109 1.00 68.12 82 LEU A CA 1
ATOM 641 C C . LEU A 1 82 ? 33.959 13.474 4.553 1.00 68.12 82 LEU A C 1
ATOM 643 O O . LEU A 1 82 ? 32.983 12.811 4.862 1.00 68.12 82 LEU A O 1
ATOM 647 N N . VAL A 1 83 ? 34.485 14.326 5.433 1.00 65.25 83 VAL A N 1
ATOM 648 C CA . VAL A 1 83 ? 33.965 14.460 6.810 1.00 65.25 83 VAL A CA 1
ATOM 649 C C . VAL A 1 83 ? 32.516 14.980 6.837 1.00 65.25 83 VAL A C 1
ATOM 651 O O . VAL A 1 83 ? 31.694 14.491 7.614 1.00 65.25 83 VAL A O 1
ATOM 654 N N . ILE A 1 84 ? 32.161 15.925 5.962 1.00 60.19 84 ILE A N 1
ATOM 655 C CA . ILE A 1 84 ? 30.788 16.438 5.835 1.00 60.19 84 ILE A CA 1
ATOM 656 C C . ILE A 1 84 ? 29.853 15.341 5.306 1.00 60.19 84 ILE A C 1
ATOM 658 O O . ILE A 1 84 ? 28.807 15.092 5.896 1.00 60.19 84 ILE A O 1
ATOM 662 N N . THR A 1 85 ? 30.234 14.613 4.255 1.00 56.50 85 THR A N 1
ATOM 663 C CA . THR A 1 85 ? 29.411 13.514 3.709 1.00 56.50 85 THR A CA 1
ATOM 664 C C . THR A 1 85 ? 29.238 12.351 4.689 1.00 56.50 85 THR A C 1
ATOM 666 O O . THR A 1 85 ? 28.179 11.732 4.702 1.00 56.50 85 THR A O 1
ATOM 669 N N . TRP A 1 86 ? 30.207 12.100 5.576 1.00 53.81 86 TRP A N 1
ATOM 670 C CA . TRP A 1 86 ? 30.086 11.102 6.647 1.00 53.81 86 TRP A CA 1
ATOM 671 C C . TRP A 1 86 ? 29.176 11.539 7.809 1.00 53.81 86 TRP A C 1
ATOM 673 O O . TRP A 1 86 ? 28.704 10.692 8.570 1.00 53.81 86 TRP A O 1
ATOM 683 N N . THR A 1 87 ? 28.910 12.841 7.963 1.00 50.03 87 THR A N 1
ATOM 684 C CA . THR A 1 87 ? 28.059 13.381 9.042 1.00 50.03 87 THR A CA 1
ATOM 685 C C . THR A 1 87 ? 26.632 13.703 8.597 1.00 50.03 87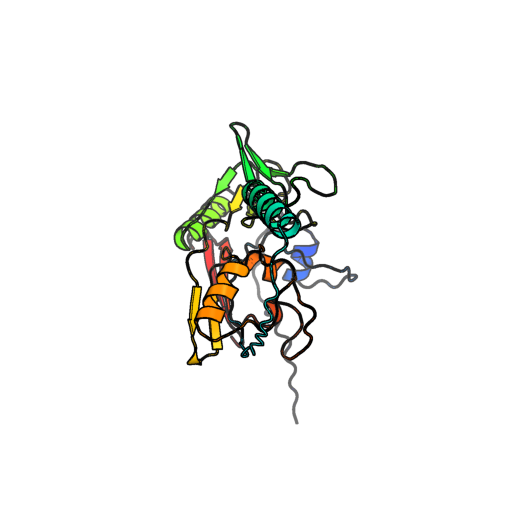 THR A C 1
ATOM 687 O O . THR A 1 87 ? 25.741 13.790 9.446 1.00 50.03 87 THR A O 1
ATOM 690 N N . VAL A 1 88 ? 26.366 13.796 7.288 1.00 49.81 88 VAL A N 1
ATOM 691 C CA . VAL A 1 88 ? 25.003 13.915 6.749 1.00 49.81 88 VAL A CA 1
ATOM 692 C C . VAL A 1 88 ? 24.306 12.557 6.842 1.00 49.81 88 VAL A C 1
ATOM 694 O O . VAL A 1 88 ? 24.354 11.728 5.939 1.00 49.81 88 VAL A O 1
ATOM 697 N N . ARG A 1 89 ? 23.631 12.318 7.968 1.00 50.88 89 ARG A N 1
ATOM 698 C CA . ARG A 1 89 ? 22.684 11.208 8.094 1.00 50.88 89 ARG A CA 1
ATOM 699 C C . ARG A 1 89 ? 21.358 11.625 7.470 1.00 50.88 89 ARG A C 1
ATOM 701 O O . ARG A 1 89 ? 20.634 12.435 8.042 1.00 50.88 89 ARG A O 1
ATOM 708 N N . SER A 1 90 ? 21.023 11.054 6.317 1.00 56.03 90 SER A N 1
ATOM 709 C CA . SER A 1 90 ? 19.660 11.104 5.789 1.00 56.03 90 SER A CA 1
ATOM 710 C C . SER A 1 90 ? 18.738 10.372 6.767 1.00 56.03 90 SER A C 1
ATOM 712 O O . SER A 1 90 ? 18.748 9.144 6.838 1.00 56.03 90 SER A O 1
ATOM 714 N N . VAL A 1 91 ? 17.979 11.118 7.571 1.00 64.44 91 VAL A N 1
ATOM 715 C CA . VAL A 1 91 ? 16.964 10.535 8.454 1.00 64.44 91 VAL A CA 1
ATOM 716 C C . VAL A 1 91 ? 15.733 10.251 7.593 1.00 64.44 91 VAL A C 1
ATOM 718 O O . VAL A 1 91 ? 15.183 11.196 7.021 1.00 64.44 91 VAL A O 1
ATOM 721 N N . PRO A 1 92 ? 15.304 8.984 7.449 1.00 67.62 92 PRO A N 1
ATOM 722 C CA . PRO A 1 92 ? 14.079 8.689 6.724 1.00 67.62 92 PRO A CA 1
ATOM 723 C C . PRO A 1 92 ? 12.895 9.385 7.412 1.00 67.62 92 PRO A C 1
ATOM 725 O O . PRO A 1 92 ? 12.918 9.567 8.636 1.00 67.62 92 PRO A O 1
ATOM 728 N N . PRO A 1 93 ? 11.858 9.781 6.654 1.00 74.38 93 PRO A N 1
ATOM 729 C CA . PRO A 1 93 ? 10.661 10.349 7.252 1.00 74.38 93 PRO A CA 1
ATOM 730 C C . PRO A 1 93 ? 10.089 9.377 8.287 1.00 74.38 93 PRO A C 1
ATOM 732 O O . PRO A 1 93 ? 10.193 8.154 8.152 1.00 74.38 93 PRO A O 1
ATOM 735 N N . GLN A 1 94 ? 9.502 9.939 9.341 1.00 79.62 94 GLN A N 1
ATOM 736 C CA . GLN A 1 94 ? 8.848 9.149 10.377 1.00 79.62 94 GLN A CA 1
ATOM 737 C C . GLN A 1 94 ? 7.722 8.308 9.764 1.00 79.62 94 GLN A C 1
ATOM 739 O O . GLN A 1 94 ? 7.118 8.695 8.761 1.00 79.62 94 GLN A O 1
ATOM 744 N N . LEU A 1 95 ? 7.426 7.164 10.383 1.00 87.31 95 LEU A N 1
ATOM 745 C CA . LEU A 1 95 ? 6.280 6.365 9.965 1.00 87.31 95 LEU A CA 1
ATOM 746 C C . LEU A 1 95 ? 4.991 7.185 10.138 1.00 87.31 95 LEU A C 1
ATOM 748 O O . LEU A 1 95 ? 4.821 7.830 11.176 1.00 87.31 95 LEU A O 1
ATOM 752 N N . PRO A 1 96 ? 4.076 7.144 9.154 1.00 90.62 96 PRO A N 1
ATOM 753 C CA . PRO A 1 96 ? 2.887 7.990 9.141 1.00 90.62 96 PRO A CA 1
ATOM 754 C C . PRO A 1 96 ? 1.885 7.622 10.233 1.00 90.62 96 PRO A C 1
ATOM 756 O O . PRO A 1 96 ? 1.026 8.430 10.556 1.00 90.62 96 PRO A O 1
ATOM 759 N N . VAL A 1 97 ? 1.967 6.416 10.802 1.00 93.88 97 VAL A N 1
ATOM 760 C CA . VAL A 1 97 ? 1.091 5.968 11.887 1.00 93.88 97 VAL A CA 1
ATOM 761 C C . VAL A 1 97 ? 1.903 5.814 13.164 1.00 93.88 97 VAL A C 1
ATOM 763 O O . VAL A 1 97 ? 2.844 5.023 13.217 1.00 93.88 97 VAL A O 1
ATOM 766 N N . GLN A 1 98 ? 1.502 6.536 14.206 1.00 93.44 98 GLN A N 1
ATOM 767 C CA . GLN A 1 98 ? 2.064 6.431 15.551 1.00 93.44 98 GLN A CA 1
ATOM 768 C C . GLN A 1 98 ? 0.943 6.086 16.525 1.00 93.44 98 GLN A C 1
ATOM 770 O O . GLN A 1 98 ? -0.047 6.811 16.586 1.00 93.44 98 GLN A O 1
ATOM 775 N N . CYS A 1 99 ? 1.075 4.985 17.263 1.00 93.75 99 CYS A N 1
ATOM 776 C CA . CYS A 1 99 ? 0.046 4.528 18.195 1.00 93.75 99 CYS A CA 1
ATOM 777 C C . CYS A 1 99 ? 0.549 4.528 19.638 1.00 93.75 99 CYS A C 1
ATOM 779 O O . CYS A 1 99 ? 1.703 4.189 19.902 1.00 93.75 99 CYS A O 1
ATOM 781 N N . ASP A 1 100 ? -0.352 4.864 20.553 1.00 92.50 100 ASP A N 1
ATOM 782 C CA . ASP A 1 100 ? -0.185 4.781 21.998 1.00 92.50 100 ASP A CA 1
ATOM 783 C C . ASP A 1 100 ? -1.360 4.004 22.628 1.00 92.50 100 ASP A C 1
ATOM 785 O O . ASP A 1 100 ? -2.115 3.316 21.940 1.00 92.50 100 ASP A O 1
ATOM 789 N N . GLN A 1 101 ? -1.513 4.080 23.952 1.00 88.12 101 GLN A N 1
ATOM 790 C CA . GLN A 1 101 ? -2.586 3.388 24.680 1.00 88.12 101 GLN A CA 1
ATOM 791 C C . GLN A 1 101 ? -3.995 3.937 24.380 1.00 88.12 101 GLN A C 1
ATOM 793 O O . GLN A 1 101 ? -4.984 3.274 24.679 1.00 88.12 101 GLN A O 1
ATOM 798 N N . THR A 1 102 ? -4.097 5.145 23.822 1.00 86.75 102 THR A N 1
ATOM 799 C CA . THR A 1 102 ? -5.353 5.869 23.571 1.00 86.75 102 THR A CA 1
ATOM 800 C C . THR A 1 102 ? -5.805 5.821 22.112 1.00 86.75 102 THR A C 1
ATOM 802 O O . THR A 1 102 ? -6.929 6.221 21.808 1.00 86.75 102 THR A O 1
ATOM 805 N N . GLY A 1 103 ? -4.955 5.324 21.210 1.00 91.75 103 GLY A N 1
ATOM 806 C CA . GLY A 1 103 ? -5.260 5.148 19.795 1.00 91.75 103 GLY A CA 1
ATOM 807 C C . GLY A 1 103 ? -4.049 5.420 18.910 1.00 91.75 103 GLY A C 1
ATOM 808 O O . GLY A 1 103 ? -2.902 5.366 19.344 1.00 91.75 103 GLY A O 1
ATOM 809 N N . CYS A 1 104 ? -4.312 5.718 17.643 1.00 94.81 104 CYS A N 1
ATOM 810 C CA . CYS A 1 104 ? -3.304 6.000 16.633 1.00 94.81 104 CYS A CA 1
ATOM 811 C C . CYS A 1 104 ? -3.489 7.401 16.056 1.00 94.81 104 CYS A C 1
ATOM 813 O O . CYS A 1 104 ? -4.612 7.830 15.797 1.00 94.81 104 CYS A O 1
ATOM 815 N N . THR A 1 105 ? -2.382 8.088 15.799 1.00 93.56 105 THR A N 1
ATOM 816 C CA . THR A 1 105 ? -2.332 9.334 15.033 1.00 93.56 105 THR A CA 1
ATOM 817 C C . THR A 1 105 ? -1.761 9.053 13.648 1.00 93.56 105 THR A C 1
ATOM 819 O O . THR A 1 105 ? -0.784 8.314 13.522 1.00 93.56 105 THR A O 1
ATOM 822 N N . VAL A 1 106 ? -2.375 9.644 12.621 1.00 92.38 106 VAL A N 1
ATOM 823 C CA . VAL A 1 106 ? -1.948 9.551 11.221 1.00 92.38 106 VAL A CA 1
ATOM 824 C C . VAL A 1 106 ? -1.448 10.903 10.740 1.00 92.38 106 VAL A C 1
ATOM 826 O O . VAL A 1 106 ? -2.168 11.901 10.831 1.00 92.38 106 VAL A O 1
ATOM 829 N N . SER A 1 107 ? -0.249 10.924 10.177 1.00 90.88 107 SER A N 1
ATOM 830 C CA . SER A 1 107 ? 0.368 12.068 9.513 1.00 90.88 107 SER A CA 1
ATOM 831 C C . SER A 1 107 ? 0.782 11.712 8.084 1.00 90.88 107 SER A C 1
ATOM 833 O O . SER A 1 107 ? 0.815 10.546 7.690 1.00 90.88 107 SER A O 1
ATOM 835 N N . ASN A 1 108 ? 1.064 12.733 7.278 1.00 88.31 108 ASN A N 1
ATOM 836 C CA . ASN A 1 108 ? 1.669 12.551 5.963 1.00 88.31 108 ASN A CA 1
ATOM 837 C C . ASN A 1 108 ? 3.203 12.549 6.056 1.00 88.31 108 ASN A C 1
ATOM 839 O O . ASN A 1 108 ? 3.786 12.758 7.121 1.00 88.31 108 ASN A O 1
ATOM 843 N N . THR A 1 109 ? 3.866 12.395 4.910 1.00 86.06 109 THR A N 1
ATOM 844 C CA . THR A 1 109 ? 5.336 12.407 4.817 1.00 86.06 109 THR A CA 1
ATOM 845 C C . THR A 1 109 ? 6.003 13.693 5.331 1.00 86.06 109 THR A C 1
ATOM 847 O O . THR A 1 109 ? 7.204 13.678 5.591 1.00 86.06 109 THR A O 1
ATOM 850 N N . TYR A 1 110 ? 5.258 14.796 5.461 1.00 83.19 110 TYR A N 1
ATOM 851 C CA . TYR A 1 110 ? 5.745 16.079 5.980 1.00 83.19 110 TYR A CA 1
ATOM 852 C C . TYR A 1 110 ? 5.541 16.216 7.498 1.00 83.19 110 TYR A C 1
ATOM 854 O O . TYR A 1 110 ? 5.917 17.226 8.086 1.00 83.19 110 TYR A O 1
ATOM 862 N N . GLY A 1 111 ? 4.942 15.209 8.141 1.00 80.94 111 GLY A N 1
ATOM 863 C CA . GLY A 1 111 ? 4.693 15.147 9.579 1.00 80.94 111 GLY A CA 1
ATOM 864 C C . GLY A 1 111 ? 3.387 15.802 10.032 1.00 80.94 111 GLY A C 1
ATOM 865 O O . GLY A 1 111 ? 2.911 15.489 11.120 1.00 80.94 111 GLY A O 1
ATOM 866 N N . VAL A 1 112 ? 2.763 16.654 9.214 1.00 82.69 112 VAL A N 1
ATOM 867 C CA . VAL A 1 112 ? 1.503 17.329 9.551 1.00 82.69 112 VAL A CA 1
ATOM 868 C C . VAL A 1 112 ? 0.653 17.580 8.305 1.00 82.69 112 VAL A C 1
ATOM 870 O O . VAL A 1 112 ? 1.162 17.883 7.223 1.00 82.69 112 VAL A O 1
ATOM 873 N N . TRP A 1 113 ? -0.666 17.459 8.453 1.00 87.12 113 TRP A N 1
ATOM 874 C CA . TRP A 1 113 ? -1.613 17.807 7.396 1.00 87.12 113 TRP A CA 1
ATOM 875 C C . TRP A 1 113 ? -1.647 19.329 7.156 1.00 87.12 113 TRP A C 1
ATOM 877 O O . TRP A 1 113 ? -1.363 20.094 8.080 1.00 87.12 113 TRP A O 1
ATOM 887 N N . PRO A 1 114 ? -2.015 19.805 5.950 1.00 84.69 114 PRO A N 1
ATOM 888 C CA . PRO A 1 114 ? -2.019 21.241 5.633 1.00 84.69 114 PRO A CA 1
ATOM 889 C C . PRO A 1 114 ? -2.864 22.100 6.584 1.00 84.69 114 PRO A C 1
ATOM 891 O O . PRO A 1 114 ? -2.513 23.242 6.873 1.00 84.69 114 PRO A O 1
ATOM 894 N N . ASP A 1 115 ? -3.950 21.534 7.111 1.00 86.44 115 ASP A N 1
ATOM 895 C CA . ASP A 1 115 ? -4.854 22.179 8.068 1.00 86.44 115 ASP A CA 1
ATOM 896 C C . ASP A 1 115 ? -4.350 22.144 9.523 1.00 86.44 115 ASP A C 1
ATOM 898 O O . ASP A 1 115 ? -5.025 22.639 10.424 1.00 86.44 115 ASP A O 1
ATOM 902 N N . ARG A 1 116 ? -3.164 21.568 9.766 1.00 84.25 116 ARG A N 1
ATOM 903 C CA . ARG A 1 116 ? -2.545 21.383 11.090 1.00 84.25 116 ARG A CA 1
ATOM 904 C C . ARG A 1 116 ? -3.376 20.555 12.070 1.00 84.25 116 ARG A C 1
ATOM 906 O O . ARG A 1 116 ? -3.121 20.589 13.272 1.00 84.25 116 ARG A O 1
ATOM 913 N N . THR A 1 117 ? -4.356 19.803 11.578 1.00 83.62 117 THR A N 1
ATOM 914 C CA . THR A 1 117 ? -5.165 18.922 12.419 1.00 83.62 117 THR A CA 1
ATOM 915 C C . THR A 1 117 ? -4.552 17.531 12.489 1.00 83.62 117 THR A C 1
ATOM 917 O O . THR A 1 117 ? -3.932 17.058 11.538 1.00 83.62 117 THR A O 1
ATOM 920 N N . ASN A 1 118 ? -4.749 16.853 13.618 1.00 81.75 118 ASN A N 1
ATOM 921 C CA . ASN A 1 118 ? -4.347 15.460 13.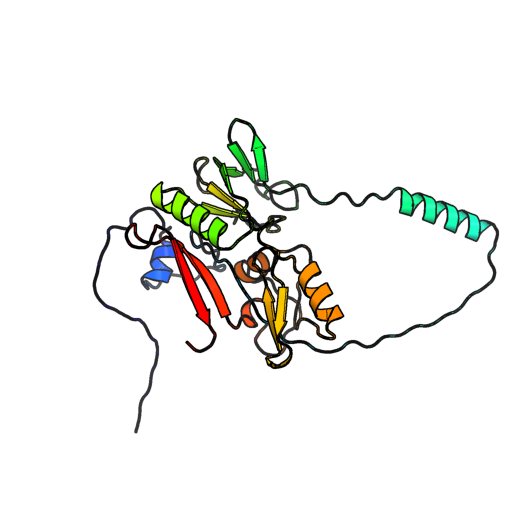773 1.00 81.75 118 ASN A CA 1
ATOM 922 C C . ASN A 1 118 ? -5.477 14.538 13.320 1.00 81.75 118 ASN A C 1
ATOM 924 O O . ASN A 1 118 ? -6.623 14.691 13.745 1.00 81.75 118 ASN A O 1
ATOM 928 N N . CYS A 1 119 ? -5.138 13.543 12.507 1.00 89.88 119 CYS A N 1
ATOM 929 C CA . CYS A 1 119 ? -6.047 12.461 12.154 1.00 89.88 119 CYS A CA 1
ATOM 930 C C . CYS A 1 119 ? -5.886 11.330 13.158 1.00 89.88 119 CYS A C 1
ATOM 932 O O . CYS A 1 119 ? -4.761 10.911 13.418 1.00 89.88 119 CYS A O 1
ATOM 934 N N . LYS A 1 120 ? -6.992 10.846 13.724 1.00 92.94 120 LYS A N 1
ATOM 935 C CA . LYS A 1 120 ? -6.976 9.781 14.730 1.00 92.94 120 LYS A CA 1
ATOM 936 C C . LYS A 1 120 ? -7.667 8.530 14.221 1.00 92.94 120 LYS A C 1
ATOM 938 O O . LYS A 1 120 ? -8.641 8.632 13.494 1.00 92.94 120 LYS A O 1
ATOM 943 N N . ALA A 1 121 ? -7.192 7.375 14.650 1.00 94.50 121 ALA A N 1
ATOM 944 C CA . ALA A 1 121 ? -7.825 6.084 14.427 1.00 94.50 121 ALA A CA 1
ATOM 945 C C . ALA A 1 121 ? -7.760 5.258 15.713 1.00 94.50 121 ALA A C 1
ATOM 947 O O . ALA A 1 121 ? -6.856 5.444 16.526 1.00 94.50 121 ALA A O 1
ATOM 948 N N . ALA A 1 122 ? -8.685 4.322 15.890 1.00 94.50 122 ALA A N 1
ATOM 949 C CA . ALA A 1 122 ? -8.720 3.476 17.075 1.00 94.50 122 ALA A CA 1
ATOM 950 C C . ALA A 1 122 ? -7.630 2.401 17.035 1.00 94.50 122 ALA A C 1
ATOM 952 O O . ALA A 1 122 ? -7.080 2.028 18.069 1.00 94.50 122 ALA A O 1
ATOM 953 N N . LYS A 1 123 ? -7.336 1.874 15.842 1.00 94.44 123 LYS A N 1
ATOM 954 C CA . LYS A 1 123 ? -6.382 0.779 15.644 1.00 94.44 123 LYS A CA 1
ATOM 955 C C . LYS A 1 123 ? -5.837 0.750 14.218 1.00 94.44 123 LYS A C 1
ATOM 957 O O . LYS A 1 123 ? -6.390 1.377 13.317 1.00 94.44 123 LYS A O 1
ATOM 962 N N . VAL A 1 124 ? -4.779 -0.028 14.012 1.00 96.62 124 VAL A N 1
ATOM 963 C CA . VAL A 1 124 ? -4.151 -0.257 12.707 1.00 96.62 124 VAL A CA 1
ATOM 964 C C . VAL A 1 124 ? -3.791 -1.733 12.535 1.00 96.62 124 VAL A C 1
ATOM 966 O O . VAL A 1 124 ? -3.305 -2.363 13.473 1.00 96.62 124 VAL A O 1
ATOM 969 N N . ALA A 1 125 ? -4.011 -2.278 11.339 1.00 97.50 125 ALA A N 1
ATOM 970 C CA . ALA A 1 125 ? -3.477 -3.569 10.910 1.00 97.50 125 ALA A CA 1
ATOM 971 C C . ALA A 1 125 ? -2.294 -3.378 9.952 1.00 97.50 125 ALA A C 1
ATOM 973 O O . ALA A 1 125 ? -2.289 -2.456 9.136 1.00 97.50 125 ALA A O 1
ATOM 974 N N . TYR A 1 126 ? -1.313 -4.278 10.035 1.00 97.69 126 TYR A N 1
ATOM 975 C CA . TYR A 1 126 ? -0.134 -4.315 9.165 1.00 97.69 126 TYR A CA 1
ATOM 976 C C . TYR A 1 126 ? -0.026 -5.684 8.479 1.00 97.69 126 TYR A C 1
ATOM 978 O O . TYR A 1 126 ? 0.854 -6.462 8.857 1.00 97.69 126 TYR A O 1
ATOM 986 N N . PRO A 1 127 ? -0.929 -6.005 7.536 1.00 97.62 127 PRO A N 1
ATOM 987 C CA . PRO A 1 127 ? -0.870 -7.267 6.813 1.00 97.62 127 PRO A CA 1
ATOM 988 C C . PRO A 1 127 ? 0.450 -7.413 6.051 1.00 97.62 127 PRO A C 1
ATOM 990 O O . PRO A 1 127 ? 1.004 -6.440 5.533 1.00 97.62 127 PRO A O 1
ATOM 993 N N . THR A 1 128 ? 0.934 -8.646 5.996 1.00 97.25 128 THR A N 1
ATOM 994 C CA . THR A 1 128 ? 2.130 -9.075 5.263 1.00 97.25 128 THR A CA 1
ATOM 995 C C . THR A 1 128 ? 1.791 -9.993 4.090 1.00 97.25 128 THR A C 1
ATOM 997 O O . THR A 1 128 ? 2.571 -10.077 3.145 1.00 97.25 128 THR A O 1
ATOM 1000 N N . THR A 1 129 ? 0.608 -10.619 4.113 1.00 96.56 129 THR A N 1
ATOM 1001 C CA . THR A 1 129 ? 0.087 -11.493 3.050 1.00 96.56 129 THR A CA 1
ATOM 1002 C C . THR A 1 129 ? -1.331 -11.098 2.630 1.00 96.56 129 THR A C 1
ATOM 1004 O O . THR A 1 129 ? -2.004 -10.320 3.318 1.00 96.56 129 THR A O 1
ATOM 1007 N N . GLU A 1 130 ? -1.798 -11.637 1.499 1.00 95.81 130 GLU A N 1
ATOM 1008 C CA . GLU A 1 130 ? -3.143 -11.369 0.978 1.00 95.81 130 GLU A CA 1
ATOM 1009 C C . GLU A 1 130 ? -4.209 -11.899 1.948 1.00 95.81 130 GLU A C 1
ATOM 1011 O O . GLU A 1 130 ? -5.200 -11.227 2.220 1.00 95.81 130 GLU A O 1
ATOM 1016 N N . GLU A 1 131 ? -3.968 -13.048 2.581 1.00 97.00 131 GLU A N 1
ATOM 1017 C CA . GLU A 1 131 ? -4.875 -13.624 3.575 1.00 97.00 131 GLU A CA 1
ATOM 1018 C C . GLU A 1 131 ? -4.987 -12.753 4.829 1.00 97.00 131 GLU A C 1
ATOM 1020 O O . GLU A 1 131 ? -6.074 -12.615 5.393 1.00 97.00 131 GLU A O 1
ATOM 1025 N N . GLU A 1 132 ? -3.885 -12.153 5.289 1.00 97.94 132 GLU A N 1
ATOM 1026 C CA . GLU A 1 132 ? -3.923 -11.208 6.411 1.00 97.94 132 GLU A CA 1
ATOM 1027 C C . GLU A 1 132 ? -4.683 -9.930 6.048 1.00 97.94 132 GLU A C 1
ATOM 1029 O O . GLU A 1 132 ? -5.413 -9.387 6.880 1.00 97.94 132 GLU A O 1
ATOM 1034 N N . LEU A 1 133 ? -4.552 -9.470 4.803 1.00 97.06 133 LEU A N 1
ATOM 1035 C CA . LEU A 1 133 ? -5.299 -8.330 4.289 1.00 97.06 133 LEU A CA 1
ATOM 1036 C C . LEU A 1 133 ? -6.804 -8.637 4.209 1.00 97.06 133 LEU A C 1
ATOM 1038 O O . LEU A 1 133 ? -7.608 -7.844 4.702 1.00 97.06 133 LEU A O 1
ATOM 1042 N N . ILE A 1 134 ? -7.186 -9.802 3.673 1.00 98.06 134 ILE A N 1
ATOM 1043 C CA . ILE A 1 134 ? -8.578 -10.282 3.641 1.00 98.06 134 ILE A CA 1
ATOM 1044 C C . ILE A 1 134 ? -9.140 -10.354 5.061 1.00 98.06 134 ILE A C 1
ATOM 1046 O O . ILE A 1 134 ? -10.216 -9.820 5.315 1.00 98.06 134 ILE A O 1
ATOM 1050 N N . LYS A 1 135 ? -8.396 -10.929 6.015 1.00 98.31 135 LYS A N 1
ATOM 1051 C CA . LYS A 1 135 ? -8.808 -10.990 7.428 1.00 98.31 135 LYS A CA 1
ATOM 1052 C C . LYS A 1 135 ? -8.993 -9.605 8.046 1.00 98.31 135 LYS A C 1
ATOM 1054 O O . LYS A 1 135 ? -9.939 -9.409 8.803 1.00 98.31 135 LYS A O 1
ATOM 1059 N N . ALA A 1 136 ? -8.121 -8.645 7.736 1.00 97.94 136 ALA A N 1
ATOM 1060 C CA . ALA A 1 136 ? -8.244 -7.280 8.244 1.00 97.94 136 ALA A CA 1
ATOM 1061 C C . ALA A 1 136 ? -9.513 -6.584 7.719 1.00 97.94 136 ALA A C 1
ATOM 1063 O O . ALA A 1 136 ? -10.212 -5.927 8.492 1.00 97.94 136 ALA A O 1
ATOM 1064 N N . VAL A 1 137 ? -9.836 -6.761 6.433 1.00 97.56 137 VAL A N 1
ATOM 1065 C CA . VAL A 1 137 ? -11.070 -6.227 5.831 1.00 97.56 137 VAL A CA 1
ATOM 1066 C C . VAL A 1 137 ? -12.305 -6.953 6.369 1.00 97.56 137 VAL A C 1
ATOM 1068 O O . VAL A 1 137 ? -13.278 -6.297 6.736 1.00 97.56 137 VAL A O 1
ATOM 1071 N N . ALA A 1 138 ? -12.251 -8.281 6.495 1.00 97.81 138 ALA A N 1
ATOM 1072 C CA . ALA A 1 138 ? -13.331 -9.094 7.047 1.00 97.81 138 ALA A CA 1
ATOM 1073 C C . ALA A 1 138 ? -13.656 -8.687 8.488 1.00 97.81 138 ALA A C 1
ATOM 1075 O O . ALA A 1 138 ? -14.814 -8.432 8.803 1.00 97.81 138 ALA A O 1
ATOM 1076 N N . TYR A 1 139 ? -12.634 -8.528 9.334 1.00 97.56 139 TYR A N 1
ATOM 1077 C CA . TYR A 1 139 ? -12.794 -8.063 10.711 1.00 97.56 139 TYR A CA 1
ATOM 1078 C C . TYR A 1 139 ? -13.481 -6.695 10.772 1.00 97.56 139 TYR A C 1
ATOM 1080 O O . TYR A 1 139 ? -14.404 -6.495 11.563 1.00 97.56 139 TYR A O 1
ATOM 1088 N N . ALA A 1 140 ? -13.050 -5.750 9.932 1.00 95.62 140 ALA A N 1
ATOM 1089 C CA . ALA A 1 140 ? -13.659 -4.428 9.885 1.00 95.62 140 ALA A CA 1
ATOM 1090 C C . ALA A 1 140 ? -15.118 -4.473 9.405 1.00 95.62 140 ALA A C 1
ATOM 1092 O O . ALA A 1 140 ? -15.961 -3.801 9.994 1.00 95.62 140 ALA A O 1
ATOM 1093 N N . SER A 1 141 ? -15.420 -5.286 8.389 1.00 96.31 141 SER A N 1
ATOM 1094 C CA . SER A 1 141 ? -16.779 -5.484 7.870 1.00 96.31 141 SER A CA 1
ATOM 1095 C C . SER A 1 141 ? -17.698 -6.117 8.921 1.00 96.31 141 SER A C 1
ATOM 1097 O O . SER A 1 141 ? -18.760 -5.575 9.221 1.00 96.31 141 SER A O 1
ATOM 1099 N N . GLU A 1 142 ? -17.253 -7.196 9.571 1.00 96.62 142 GLU A N 1
ATOM 1100 C CA . GLU A 1 142 ? -17.996 -7.898 10.626 1.00 96.62 142 GLU A CA 1
ATOM 1101 C C . GLU A 1 142 ? -18.365 -6.971 11.794 1.00 96.62 142 GLU A C 1
ATOM 1103 O O . GLU A 1 142 ? -19.475 -7.030 12.324 1.00 96.62 142 GLU A O 1
ATOM 1108 N N . HIS A 1 143 ? -17.453 -6.070 12.161 1.00 94.81 143 HIS A N 1
ATOM 1109 C CA . HIS A 1 143 ? -17.626 -5.142 13.278 1.00 94.81 143 HIS A CA 1
ATOM 1110 C C . HIS A 1 143 ? -18.165 -3.766 12.856 1.00 94.81 143 HIS A C 1
ATOM 1112 O O . HIS A 1 143 ? -18.239 -2.865 13.691 1.00 94.81 143 HIS A O 1
ATOM 1118 N N . ASN A 1 144 ? -18.555 -3.590 11.588 1.00 91.06 144 ASN A N 1
ATOM 1119 C CA . ASN A 1 144 ? -19.051 -2.326 11.031 1.00 91.06 144 ASN A CA 1
ATOM 1120 C C . ASN A 1 144 ? -18.107 -1.129 11.274 1.00 91.06 144 ASN A C 1
ATOM 1122 O O . ASN A 1 144 ? -18.545 -0.019 11.586 1.00 91.06 144 ASN A O 1
ATOM 1126 N N . LEU A 1 145 ? -16.797 -1.350 11.152 1.00 90.94 145 LEU A N 1
ATOM 1127 C CA . LEU A 1 145 ? -15.779 -0.319 11.340 1.00 90.94 145 LEU A CA 1
ATOM 1128 C C . LEU A 1 145 ? -15.546 0.461 10.045 1.00 90.94 145 LEU A C 1
ATOM 1130 O O . LEU A 1 145 ? -15.410 -0.113 8.965 1.00 90.94 145 LEU A O 1
ATOM 1134 N N . LYS A 1 146 ? -15.391 1.783 10.162 1.00 92.31 146 LYS A N 1
ATOM 1135 C CA . LYS A 1 146 ? -14.854 2.597 9.065 1.00 92.31 146 LYS A CA 1
ATOM 1136 C C . LYS A 1 146 ? -13.387 2.251 8.847 1.00 92.31 146 LYS A C 1
ATOM 1138 O O . LYS A 1 146 ? -12.630 2.166 9.814 1.00 92.31 146 LYS A O 1
ATOM 1143 N N . VAL A 1 147 ? -12.977 2.119 7.588 1.00 93.81 147 VAL A N 1
ATOM 1144 C CA . VAL A 1 147 ? -11.597 1.781 7.225 1.00 93.81 147 VAL A CA 1
ATOM 1145 C C . VAL A 1 147 ? -10.975 2.867 6.359 1.00 93.81 147 VAL A C 1
ATOM 1147 O O . VAL A 1 147 ? -11.607 3.380 5.436 1.00 93.81 147 VAL A O 1
ATOM 1150 N N . LYS A 1 148 ? -9.709 3.192 6.631 1.00 94.88 148 LYS A N 1
ATOM 1151 C CA . LYS A 1 148 ? -8.845 3.926 5.700 1.00 94.88 148 LYS A CA 1
ATOM 1152 C C . LYS A 1 148 ? -7.549 3.162 5.471 1.00 94.88 148 LYS A C 1
ATOM 1154 O O . LYS A 1 148 ? -6.970 2.588 6.392 1.00 94.88 148 LYS A O 1
ATOM 1159 N N . THR A 1 149 ? -7.079 3.171 4.234 1.00 94.50 149 THR A N 1
ATOM 1160 C CA . THR A 1 149 ? -5.774 2.618 3.878 1.00 94.50 149 THR A CA 1
ATOM 1161 C C . THR A 1 149 ? -4.688 3.665 4.087 1.00 94.50 149 THR A C 1
ATOM 1163 O O . THR A 1 149 ? -4.877 4.837 3.758 1.00 94.50 149 THR A O 1
ATOM 1166 N N . VAL A 1 150 ? -3.531 3.243 4.587 1.00 94.50 150 VAL A N 1
ATOM 1167 C CA . VAL A 1 150 ? -2.358 4.105 4.757 1.00 94.50 150 VAL A CA 1
ATOM 1168 C C . VAL A 1 150 ? -1.138 3.446 4.126 1.00 94.50 150 VAL A C 1
ATOM 1170 O O . VAL A 1 150 ? -0.861 2.268 4.332 1.00 94.50 150 VAL A O 1
ATOM 1173 N N . THR A 1 151 ? -0.418 4.200 3.304 1.00 93.62 151 THR A N 1
ATOM 1174 C CA . THR A 1 151 ? 0.795 3.714 2.637 1.00 93.62 151 THR A CA 1
ATOM 1175 C C . THR A 1 151 ? 2.019 3.963 3.514 1.00 93.62 151 THR A C 1
ATOM 1177 O O . THR A 1 151 ? 1.951 4.729 4.473 1.00 93.62 151 THR A O 1
ATOM 1180 N N . LYS A 1 152 ? 3.167 3.364 3.166 1.00 90.06 152 LYS A N 1
ATOM 1181 C CA . LYS A 1 152 ? 4.424 3.443 3.939 1.00 90.06 152 LYS A CA 1
ATOM 1182 C C . LYS A 1 152 ? 4.811 4.852 4.402 1.00 90.06 152 LYS A C 1
ATOM 1184 O O . LYS A 1 152 ? 5.331 4.986 5.503 1.00 90.06 152 LYS A O 1
ATOM 1189 N N . PHE A 1 153 ? 4.536 5.879 3.597 1.00 88.00 153 PHE A N 1
ATOM 1190 C CA . PHE A 1 153 ? 4.847 7.273 3.934 1.00 88.00 153 PHE A CA 1
ATOM 1191 C C . PHE A 1 153 ? 3.642 8.216 3.894 1.00 88.00 153 PHE A C 1
ATOM 1193 O O . PHE A 1 153 ? 3.817 9.411 4.108 1.00 88.00 153 PHE A O 1
ATOM 1200 N N . SER A 1 154 ? 2.434 7.721 3.583 1.00 90.00 154 SER A N 1
ATOM 1201 C CA . SER A 1 154 ? 1.231 8.553 3.409 1.00 90.00 154 SER A CA 1
ATOM 1202 C C . SER A 1 154 ? 1.523 9.843 2.616 1.00 90.00 154 SER A C 1
ATOM 1204 O O . SER A 1 154 ? 1.239 10.958 3.058 1.00 90.00 154 SER A O 1
ATOM 1206 N N . SER A 1 155 ? 2.196 9.690 1.471 1.00 87.50 155 SER A N 1
ATOM 1207 C CA . SER A 1 155 ? 2.786 10.787 0.691 1.00 87.50 155 SER A CA 1
ATOM 1208 C C . SER A 1 155 ? 1.730 11.493 -0.169 1.00 87.50 155 SER A C 1
ATOM 1210 O O . SER A 1 155 ? 1.713 11.392 -1.389 1.00 87.50 155 SER A O 1
ATOM 1212 N N . THR A 1 156 ? 0.791 12.167 0.493 1.00 86.31 156 THR A N 1
ATOM 1213 C CA . THR A 1 156 ? -0.248 12.989 -0.134 1.00 86.31 156 THR A CA 1
ATOM 1214 C C . THR A 1 156 ? -0.495 14.250 0.692 1.00 86.31 156 THR A C 1
ATOM 1216 O O . THR A 1 156 ? -0.373 14.251 1.920 1.00 86.31 156 THR A O 1
ATOM 1219 N N . ILE A 1 157 ? -0.814 15.348 0.004 1.00 84.94 157 ILE A N 1
ATOM 1220 C CA . ILE A 1 157 ? -1.219 16.614 0.629 1.00 84.94 157 ILE A CA 1
ATOM 1221 C C . ILE A 1 157 ? -2.668 16.505 1.118 1.00 84.94 157 ILE A C 1
ATOM 1223 O O . ILE A 1 157 ? -2.996 16.978 2.207 1.00 84.94 157 ILE A O 1
ATOM 1227 N N . ALA A 1 158 ? -3.526 15.852 0.331 1.00 86.88 158 ALA A N 1
ATOM 1228 C CA . ALA A 1 158 ? -4.913 15.609 0.690 1.00 86.88 158 ALA A CA 1
ATOM 1229 C C . ALA A 1 158 ? -5.004 14.571 1.815 1.00 86.88 158 ALA A C 1
ATOM 1231 O O . ALA A 1 158 ? -4.252 13.598 1.858 1.00 86.88 158 ALA A O 1
ATOM 1232 N N . LYS A 1 159 ? -5.976 14.739 2.710 1.00 88.44 159 LYS A N 1
ATOM 1233 C CA . LYS A 1 159 ? -6.177 13.900 3.902 1.00 88.44 159 LYS A CA 1
ATOM 1234 C C . LYS A 1 159 ? -6.820 12.542 3.578 1.00 88.44 159 LYS A C 1
ATOM 1236 O O . LYS A 1 159 ? -7.711 12.092 4.287 1.00 88.44 159 LYS A O 1
ATOM 1241 N N . LEU A 1 160 ? -6.370 11.868 2.519 1.00 88.38 160 LEU A N 1
ATOM 1242 C CA . LEU A 1 160 ? -6.976 10.628 2.013 1.00 88.38 160 LEU A CA 1
ATOM 1243 C C . LEU A 1 160 ? -6.927 9.483 3.032 1.00 88.38 160 LEU A C 1
ATOM 1245 O O . LEU A 1 160 ? -7.892 8.734 3.166 1.00 88.38 160 LEU A O 1
ATOM 1249 N N . ALA A 1 161 ? -5.826 9.391 3.783 1.00 90.38 161 ALA A N 1
ATOM 1250 C CA . ALA A 1 161 ? -5.632 8.409 4.850 1.00 90.38 161 ALA A CA 1
ATOM 1251 C C . ALA A 1 161 ? -6.302 8.811 6.181 1.00 90.38 161 ALA A C 1
ATOM 1253 O O . ALA A 1 161 ? -6.257 8.051 7.146 1.00 90.38 161 ALA A O 1
ATOM 1254 N N . CYS A 1 162 ? -6.903 10.003 6.257 1.00 90.06 162 CYS A N 1
ATOM 1255 C CA . CYS A 1 162 ? -7.570 10.489 7.457 1.00 90.06 162 CYS A CA 1
ATOM 1256 C C . CYS A 1 162 ? -8.987 9.912 7.539 1.00 90.06 162 CYS A C 1
ATOM 1258 O O . CYS A 1 162 ? -9.790 10.137 6.630 1.00 90.06 162 CYS A O 1
ATOM 1260 N N . PRO A 1 163 ? -9.331 9.167 8.595 1.00 89.50 163 PRO A N 1
ATOM 1261 C CA . PRO A 1 163 ? -10.686 8.670 8.760 1.00 89.50 163 PRO A CA 1
ATOM 1262 C C . PRO A 1 163 ? -11.649 9.740 9.288 1.00 89.50 163 PRO A C 1
ATOM 1264 O O . PRO A 1 163 ? -11.276 10.649 10.031 1.00 89.50 163 PRO A O 1
ATOM 1267 N N . SER A 1 164 ? -12.927 9.573 8.948 1.00 82.44 164 SER A N 1
ATOM 1268 C CA . SER A 1 164 ? -14.030 10.388 9.464 1.00 82.44 164 SER A CA 1
ATOM 1269 C C . SER A 1 164 ? -14.486 9.856 10.828 1.00 82.44 164 SER A C 1
ATOM 1271 O O . SER A 1 164 ? -15.460 9.100 10.909 1.00 82.44 164 SER A O 1
ATOM 1273 N N . GLY A 1 165 ? -13.759 10.233 11.881 1.00 82.12 165 GLY A N 1
ATOM 1274 C CA . GLY A 1 165 ? -13.984 9.800 13.267 1.00 82.12 165 GLY A CA 1
ATOM 1275 C C . GLY A 1 165 ? -12.745 9.152 13.889 1.00 82.12 165 GLY A C 1
ATOM 1276 O O . GLY A 1 165 ? -11.817 8.771 13.183 1.00 82.12 165 GLY A O 1
ATOM 1277 N N . SER A 1 166 ? -12.717 9.040 15.220 1.00 82.81 166 SER A N 1
ATOM 1278 C CA . SER A 1 166 ? -11.599 8.430 15.959 1.00 82.81 166 SER A CA 1
ATOM 1279 C C . SER A 1 166 ? -11.738 6.918 16.161 1.00 82.81 166 SER A C 1
ATOM 1281 O O . SER A 1 166 ? -10.801 6.284 16.628 1.00 82.81 166 SER A O 1
ATOM 1283 N N . ASP A 1 167 ? -12.895 6.346 15.840 1.00 88.12 167 ASP A N 1
ATOM 1284 C CA . ASP A 1 167 ? -13.256 4.931 15.992 1.00 88.12 167 ASP A CA 1
ATOM 1285 C C . ASP A 1 167 ? -12.851 4.057 14.792 1.00 88.12 167 ASP A C 1
ATOM 1287 O O . ASP A 1 167 ? -12.934 2.830 14.849 1.00 88.12 167 ASP A O 1
ATOM 1291 N N . ALA A 1 168 ? -12.377 4.677 13.711 1.00 92.19 168 ALA A N 1
ATOM 1292 C CA . ALA A 1 168 ? -11.983 3.983 12.494 1.00 92.19 168 ALA A CA 1
ATOM 1293 C C . ALA A 1 168 ? -10.735 3.104 12.670 1.00 92.19 168 ALA A C 1
ATOM 1295 O O . ALA A 1 168 ? -9.871 3.347 13.517 1.00 92.19 168 ALA A O 1
ATOM 1296 N N . MET A 1 169 ? -10.617 2.107 11.800 1.00 94.56 169 MET A N 1
ATOM 1297 C CA . MET A 1 169 ? -9.460 1.233 11.671 1.00 94.56 169 MET A CA 1
ATOM 1298 C C . MET A 1 169 ? -8.617 1.633 10.458 1.00 94.56 169 MET A C 1
ATOM 1300 O O . MET A 1 169 ? -9.134 1.960 9.391 1.00 94.56 169 MET A O 1
ATOM 1304 N N . LEU A 1 170 ? -7.299 1.574 10.606 1.00 96.50 170 LEU A N 1
ATOM 1305 C CA . LEU A 1 170 ? -6.371 1.725 9.492 1.00 96.50 170 LEU A CA 1
ATOM 1306 C C . LEU A 1 170 ? -5.909 0.362 8.991 1.00 96.50 170 LEU A C 1
ATOM 1308 O O . LEU A 1 170 ? -5.672 -0.551 9.783 1.00 96.50 170 LEU A O 1
ATOM 1312 N N . ILE A 1 171 ? -5.697 0.252 7.686 1.00 97.31 171 ILE A N 1
ATOM 1313 C CA . ILE A 1 171 ? -4.979 -0.871 7.080 1.00 97.31 171 ILE A CA 1
ATOM 1314 C C . ILE A 1 171 ? -3.728 -0.310 6.413 1.00 97.31 171 ILE A C 1
ATOM 1316 O O . ILE A 1 171 ? -3.813 0.451 5.447 1.00 97.31 171 ILE A O 1
ATOM 1320 N N . SER A 1 172 ? -2.563 -0.649 6.959 1.00 96.75 172 SER A N 1
ATOM 1321 C CA . SER A 1 172 ? -1.279 -0.205 6.431 1.00 96.75 172 SER A CA 1
ATOM 1322 C C . SER A 1 172 ? -0.740 -1.185 5.402 1.00 96.75 172 SER A C 1
ATOM 1324 O O . SER A 1 172 ? -0.495 -2.345 5.722 1.00 96.75 172 SER A O 1
ATOM 1326 N N . THR A 1 173 ? -0.446 -0.704 4.196 1.00 96.25 173 THR A N 1
ATOM 1327 C CA . THR A 1 173 ? 0.226 -1.513 3.165 1.00 96.25 173 THR A CA 1
ATOM 1328 C C . THR A 1 173 ? 1.744 -1.546 3.338 1.00 96.25 173 THR A C 1
ATOM 1330 O O . THR A 1 173 ? 2.439 -2.189 2.565 1.00 96.25 173 THR A O 1
ATOM 1333 N N . SER A 1 174 ? 2.290 -0.892 4.370 1.00 94.81 174 SER A N 1
ATOM 1334 C CA . SER A 1 174 ? 3.741 -0.746 4.561 1.00 94.81 174 SER A CA 1
ATOM 1335 C C . SER A 1 174 ? 4.525 -2.058 4.687 1.00 94.81 174 SER A C 1
ATOM 1337 O O . SER A 1 174 ? 5.741 -2.031 4.501 1.00 94.81 174 SER A O 1
ATOM 1339 N N . LYS A 1 175 ? 3.854 -3.168 5.025 1.00 96.38 175 LYS A N 1
ATOM 1340 C CA . LYS A 1 175 ? 4.438 -4.518 5.095 1.00 96.38 175 LYS A CA 1
ATOM 1341 C C . LYS A 1 175 ? 3.883 -5.491 4.045 1.00 96.38 175 LYS A C 1
ATOM 1343 O O . LYS A 1 175 ? 4.356 -6.618 3.962 1.00 96.38 175 LYS A O 1
ATOM 1348 N N . TYR A 1 176 ? 2.901 -5.061 3.253 1.00 96.75 176 TYR A N 1
ATOM 1349 C CA . TYR A 1 176 ? 2.345 -5.823 2.137 1.00 96.75 176 TYR A CA 1
ATOM 1350 C C . TYR A 1 176 ? 3.068 -5.403 0.855 1.00 96.75 176 TYR A C 1
ATOM 1352 O O . TYR A 1 176 ? 2.549 -4.634 0.044 1.00 96.75 176 TYR A O 1
ATOM 1360 N N . ASN A 1 177 ? 4.343 -5.778 0.770 1.00 96.00 177 ASN A N 1
ATOM 1361 C CA . ASN A 1 177 ? 5.292 -5.254 -0.211 1.00 96.00 177 ASN A CA 1
ATOM 1362 C C . ASN A 1 177 ? 6.340 -6.292 -0.658 1.00 96.00 177 ASN A C 1
ATOM 1364 O O . ASN A 1 177 ? 7.467 -5.922 -0.986 1.00 96.00 177 ASN A O 1
ATOM 1368 N N . SER A 1 178 ? 6.002 -7.582 -0.618 1.00 92.56 178 SER A N 1
ATOM 1369 C CA . SER A 1 178 ? 6.973 -8.666 -0.835 1.00 92.56 178 SER A CA 1
ATOM 1370 C C . SER A 1 178 ? 7.036 -9.128 -2.292 1.00 92.56 178 SER A C 1
ATOM 1372 O O . SER A 1 178 ? 8.081 -9.594 -2.750 1.00 92.56 178 SER A O 1
ATOM 1374 N N . VAL A 1 179 ? 5.935 -9.003 -3.033 1.00 92.94 179 VAL A N 1
ATOM 1375 C CA . VAL A 1 179 ? 5.826 -9.493 -4.407 1.00 92.94 179 VAL A CA 1
ATOM 1376 C C . VAL A 1 179 ? 6.255 -8.416 -5.397 1.00 92.94 179 VAL A C 1
ATOM 1378 O O . VAL A 1 179 ? 5.669 -7.337 -5.451 1.00 92.94 179 VAL A O 1
ATOM 1381 N N . ILE A 1 180 ? 7.264 -8.749 -6.209 1.00 93.69 180 ILE A N 1
ATOM 1382 C CA . ILE A 1 180 ? 7.614 -8.081 -7.471 1.00 93.69 180 ILE A CA 1
ATOM 1383 C C . ILE A 1 180 ? 8.055 -9.184 -8.438 1.00 93.69 180 ILE A C 1
ATOM 1385 O O . ILE A 1 180 ? 9.169 -9.709 -8.307 1.00 93.69 180 ILE A O 1
ATOM 1389 N N . GLU A 1 181 ? 7.171 -9.540 -9.362 1.00 92.81 181 GLU A N 1
ATOM 1390 C CA . GLU A 1 181 ? 7.319 -10.584 -10.378 1.00 92.81 181 GLU A CA 1
ATOM 1391 C C . GLU A 1 181 ? 7.308 -9.924 -11.761 1.00 92.81 181 GLU A C 1
ATOM 1393 O O . GLU A 1 181 ? 6.402 -9.162 -12.074 1.00 92.81 181 GLU A O 1
ATOM 1398 N N . ILE A 1 182 ? 8.320 -10.188 -12.584 1.00 88.12 182 ILE A N 1
ATOM 1399 C CA . ILE A 1 182 ? 8.413 -9.645 -13.945 1.00 88.12 182 ILE A CA 1
ATOM 1400 C C . ILE A 1 182 ? 8.055 -10.772 -14.912 1.00 88.12 182 ILE A C 1
ATOM 1402 O O . ILE A 1 182 ? 8.588 -11.873 -14.782 1.00 88.12 182 ILE A O 1
ATOM 1406 N N . GLU A 1 183 ? 7.193 -10.486 -15.885 1.00 88.56 183 GLU A N 1
ATOM 1407 C CA . GLU A 1 183 ? 6.807 -11.380 -16.981 1.00 88.56 183 GLU A CA 1
ATOM 1408 C C . GLU A 1 183 ? 7.346 -10.807 -18.311 1.00 88.56 183 GLU A C 1
ATOM 1410 O O . GLU A 1 183 ? 6.666 -10.032 -18.991 1.00 88.56 183 GLU A O 1
ATOM 1415 N N . PRO A 1 184 ? 8.588 -11.161 -18.712 1.00 83.69 184 PRO A N 1
ATOM 1416 C CA . PRO A 1 184 ? 9.252 -10.569 -19.876 1.00 83.69 184 PRO A CA 1
ATOM 1417 C C . PRO A 1 184 ? 8.505 -10.775 -21.195 1.00 83.69 184 PRO A C 1
ATOM 1419 O O . PRO A 1 184 ? 8.503 -9.888 -22.042 1.00 83.69 184 PRO A O 1
ATOM 1422 N N . GLU A 1 185 ? 7.859 -11.931 -21.372 1.00 87.00 185 GLU A N 1
ATOM 1423 C CA . GLU A 1 185 ? 7.149 -12.273 -22.613 1.00 87.00 185 GLU A CA 1
ATOM 1424 C C . GLU A 1 185 ? 5.918 -11.394 -22.846 1.00 87.00 185 GLU A C 1
ATOM 1426 O O . GLU A 1 185 ? 5.566 -11.098 -23.986 1.00 87.00 185 GLU A O 1
ATOM 1431 N N . ARG A 1 186 ? 5.274 -10.957 -21.760 1.00 84.75 186 ARG A N 1
ATOM 1432 C CA . ARG A 1 186 ? 4.079 -10.109 -21.799 1.00 84.75 186 ARG A CA 1
ATOM 1433 C C . ARG A 1 186 ? 4.397 -8.632 -21.569 1.00 84.75 186 ARG A C 1
ATOM 1435 O O . ARG A 1 186 ? 3.515 -7.802 -21.757 1.00 84.75 186 ARG A O 1
ATOM 1442 N N . LEU A 1 187 ? 5.650 -8.307 -21.231 1.00 86.75 187 LEU A N 1
ATOM 1443 C CA . LEU A 1 187 ? 6.108 -6.966 -20.850 1.00 86.75 187 LEU A CA 1
ATOM 1444 C C . LEU A 1 187 ? 5.312 -6.409 -19.665 1.00 86.75 187 LEU A C 1
ATOM 1446 O O . LEU A 1 187 ? 4.897 -5.249 -19.656 1.00 86.75 187 LEU A O 1
ATOM 1450 N N . THR A 1 188 ? 5.096 -7.275 -18.679 1.00 89.25 188 THR A N 1
ATOM 1451 C CA . THR A 1 188 ? 4.228 -7.047 -17.529 1.00 89.25 188 THR A CA 1
ATOM 1452 C C . THR A 1 188 ? 4.994 -7.226 -16.211 1.00 89.25 188 THR A C 1
ATOM 1454 O O . THR A 1 188 ? 6.043 -7.872 -16.157 1.00 89.25 188 THR A O 1
ATOM 1457 N N . ILE A 1 189 ? 4.516 -6.590 -15.140 1.00 90.94 189 ILE A N 1
ATOM 1458 C CA . ILE A 1 189 ? 5.138 -6.569 -13.811 1.00 90.94 189 ILE A CA 1
ATOM 1459 C C . ILE A 1 189 ? 4.037 -6.725 -12.767 1.00 90.94 189 ILE A C 1
ATOM 1461 O O . ILE A 1 189 ? 3.274 -5.815 -12.501 1.00 90.94 189 ILE A O 1
ATOM 1465 N N . LYS A 1 190 ? 3.997 -7.834 -12.057 1.00 94.31 190 LYS A N 1
ATOM 1466 C CA . LYS A 1 190 ? 3.091 -8.004 -10.930 1.00 94.31 190 LYS A CA 1
ATOM 1467 C C . LYS A 1 190 ? 3.761 -7.501 -9.653 1.00 94.31 190 LYS A C 1
ATOM 1469 O O . LYS A 1 190 ? 4.836 -7.972 -9.293 1.00 94.31 190 LYS A O 1
ATOM 1474 N N . ALA A 1 191 ? 3.113 -6.587 -8.932 1.00 95.25 191 ALA A N 1
ATOM 1475 C CA . ALA A 1 191 ? 3.635 -6.038 -7.681 1.00 95.25 191 ALA A CA 1
ATOM 1476 C C . ALA A 1 191 ? 2.553 -5.897 -6.605 1.00 95.25 191 ALA A C 1
ATOM 1478 O O . ALA A 1 191 ? 1.400 -5.608 -6.927 1.00 95.25 191 ALA A O 1
ATOM 1479 N N . ASP A 1 192 ? 2.935 -6.055 -5.336 1.00 97.19 192 ASP A N 1
ATOM 1480 C CA . ASP A 1 192 ? 2.054 -5.722 -4.214 1.00 97.19 192 ASP A CA 1
ATOM 1481 C C . ASP A 1 192 ? 1.856 -4.205 -4.098 1.00 97.19 192 ASP A C 1
ATOM 1483 O O . ASP A 1 192 ? 2.778 -3.411 -4.300 1.00 97.19 192 ASP A O 1
ATOM 1487 N N . SER A 1 193 ? 0.666 -3.787 -3.662 1.00 95.00 193 SER A N 1
ATOM 1488 C CA . SER A 1 193 ? 0.321 -2.366 -3.518 1.00 95.00 193 SER A CA 1
ATOM 1489 C C . SER A 1 193 ? 1.252 -1.567 -2.593 1.00 95.00 193 SER A C 1
ATOM 1491 O O . SER A 1 193 ? 1.360 -0.348 -2.744 1.00 95.00 193 SER A O 1
ATOM 1493 N N . GLY A 1 194 ? 1.905 -2.219 -1.626 1.00 95.69 194 GLY A N 1
ATOM 1494 C CA . GLY A 1 194 ? 2.824 -1.589 -0.682 1.00 95.69 194 GLY A CA 1
ATOM 1495 C C . GLY A 1 194 ? 4.262 -1.449 -1.178 1.00 95.69 194 GLY A C 1
ATOM 1496 O O . GLY A 1 194 ? 5.034 -0.734 -0.534 1.00 95.69 194 GLY A O 1
ATOM 1497 N N . VAL A 1 195 ? 4.628 -2.089 -2.297 1.00 95.88 195 VAL A N 1
ATOM 1498 C CA . VAL A 1 195 ? 5.953 -1.948 -2.928 1.00 95.88 195 VAL A CA 1
ATOM 1499 C C . VAL A 1 195 ? 6.219 -0.478 -3.216 1.00 95.88 195 VAL A C 1
ATOM 1501 O O . VAL A 1 195 ? 5.338 0.224 -3.716 1.00 95.88 195 VAL A O 1
ATOM 1504 N N . SER A 1 196 ? 7.417 0.013 -2.889 1.00 93.69 196 SER A N 1
ATOM 1505 C CA . SER A 1 196 ? 7.800 1.370 -3.279 1.00 93.69 196 SER A CA 1
ATOM 1506 C C . SER A 1 196 ? 8.156 1.434 -4.761 1.00 93.69 196 SER A C 1
ATOM 1508 O O . SER A 1 196 ? 8.702 0.488 -5.329 1.00 93.69 196 SER A O 1
ATOM 1510 N N . LEU A 1 197 ? 7.889 2.576 -5.390 1.00 92.50 197 LEU A N 1
ATOM 1511 C CA . LEU A 1 197 ? 8.247 2.797 -6.785 1.00 92.50 197 LEU A CA 1
ATOM 1512 C C . LEU A 1 197 ? 9.746 2.608 -7.014 1.00 92.50 197 LEU A C 1
ATOM 1514 O O . LEU A 1 197 ? 10.131 2.017 -8.016 1.00 92.50 197 LEU A O 1
ATOM 1518 N N . ARG A 1 198 ? 10.580 3.053 -6.067 1.00 92.56 198 ARG A N 1
ATOM 1519 C CA . ARG A 1 198 ? 12.029 2.853 -6.129 1.00 92.56 198 ARG A CA 1
ATOM 1520 C C . ARG A 1 198 ? 12.411 1.374 -6.208 1.00 92.56 198 ARG A C 1
ATOM 1522 O O . ARG A 1 198 ? 13.161 0.998 -7.099 1.00 92.56 198 ARG A O 1
ATOM 1529 N N . GLU A 1 199 ? 11.866 0.542 -5.318 1.00 94.12 199 GLU A N 1
ATOM 1530 C CA . GLU A 1 199 ? 12.128 -0.907 -5.312 1.00 94.12 199 GLU A CA 1
ATOM 1531 C C . GLU A 1 199 ? 11.671 -1.573 -6.619 1.00 94.12 199 GLU A C 1
ATOM 1533 O O . GLU A 1 199 ? 12.360 -2.454 -7.137 1.00 94.12 199 GLU A O 1
ATOM 1538 N N . LEU A 1 200 ? 10.534 -1.136 -7.174 1.00 93.75 200 LEU A N 1
ATOM 1539 C CA . LEU A 1 200 ? 10.049 -1.620 -8.465 1.00 93.75 200 LEU A CA 1
ATOM 1540 C C . LEU A 1 200 ? 10.992 -1.216 -9.607 1.00 93.75 200 LEU A C 1
ATOM 1542 O O . LEU A 1 200 ? 11.379 -2.079 -10.390 1.00 93.75 200 LEU A O 1
ATOM 1546 N N . ILE A 1 201 ? 11.398 0.057 -9.683 1.00 90.81 201 ILE A N 1
ATOM 1547 C CA . ILE A 1 201 ? 12.344 0.551 -10.698 1.00 90.81 201 ILE A CA 1
ATOM 1548 C C . ILE A 1 201 ? 13.657 -0.228 -10.623 1.00 90.81 201 ILE A C 1
ATOM 1550 O O . ILE A 1 201 ? 14.110 -0.728 -11.647 1.00 90.81 201 ILE A O 1
ATOM 1554 N N . ASP A 1 202 ? 14.233 -0.388 -9.428 1.00 93.81 202 ASP A N 1
ATOM 1555 C CA . ASP A 1 202 ? 15.508 -1.089 -9.243 1.00 93.81 202 ASP A CA 1
ATOM 1556 C C . ASP A 1 202 ? 15.433 -2.544 -9.746 1.00 93.81 202 ASP A C 1
ATOM 1558 O O . ASP A 1 202 ? 16.331 -3.011 -10.450 1.00 93.81 202 ASP A O 1
ATOM 1562 N N . LYS A 1 203 ? 14.338 -3.262 -9.447 1.00 91.25 203 LYS A N 1
ATOM 1563 C CA . LYS A 1 203 ? 14.116 -4.630 -9.951 1.00 91.25 203 LYS A CA 1
ATOM 1564 C C . LYS A 1 203 ? 13.947 -4.686 -11.469 1.00 91.25 203 LYS A C 1
ATOM 1566 O O . LYS A 1 203 ? 14.473 -5.595 -12.108 1.00 91.25 203 LYS A O 1
ATOM 1571 N N . VAL A 1 204 ? 13.194 -3.749 -12.033 1.00 87.81 204 VAL A N 1
ATOM 1572 C CA . VAL A 1 204 ? 12.899 -3.686 -13.470 1.00 87.81 204 VAL A CA 1
ATOM 1573 C C . VAL A 1 204 ? 14.161 -3.330 -14.262 1.00 87.81 204 VAL A C 1
ATOM 1575 O O . VAL A 1 204 ? 14.469 -4.002 -15.245 1.00 87.81 204 VAL A O 1
ATOM 1578 N N . GLU A 1 205 ? 14.946 -2.358 -13.791 1.00 88.38 205 GLU A N 1
ATOM 1579 C CA . GLU A 1 205 ? 16.236 -1.988 -14.389 1.00 88.38 205 GLU A CA 1
ATOM 1580 C C . GLU A 1 205 ? 17.244 -3.142 -14.317 1.00 88.38 205 GLU A C 1
ATOM 1582 O O . GLU A 1 205 ? 17.906 -3.438 -15.313 1.00 88.38 205 GLU A O 1
ATOM 1587 N N . ALA A 1 206 ? 17.314 -3.858 -13.188 1.00 90.62 206 ALA A N 1
ATOM 1588 C CA . ALA A 1 206 ? 18.166 -5.043 -13.052 1.00 90.62 206 ALA A CA 1
ATOM 1589 C C . ALA A 1 206 ? 17.795 -6.173 -14.031 1.00 90.62 206 ALA A C 1
ATOM 1591 O O . ALA A 1 206 ? 18.653 -6.972 -14.404 1.00 90.62 206 ALA A O 1
ATOM 1592 N N . ALA A 1 207 ? 16.535 -6.226 -14.470 1.00 85.69 207 ALA A N 1
ATOM 1593 C CA . ALA A 1 207 ? 16.049 -7.166 -15.474 1.00 85.69 207 ALA A CA 1
ATOM 1594 C C . ALA A 1 207 ? 16.206 -6.662 -16.926 1.00 85.69 207 ALA A C 1
ATOM 1596 O O . ALA A 1 207 ? 15.780 -7.346 -17.853 1.00 85.69 207 ALA A O 1
ATOM 1597 N N . GLY A 1 208 ? 16.824 -5.493 -17.147 1.00 84.94 208 GLY A N 1
ATOM 1598 C CA . GLY A 1 208 ? 17.039 -4.916 -18.481 1.00 84.94 208 GLY A CA 1
ATOM 1599 C C . GLY A 1 208 ? 15.841 -4.142 -19.038 1.00 84.94 208 GLY A C 1
ATOM 1600 O O . GLY A 1 208 ? 15.799 -3.835 -20.230 1.00 84.94 208 GLY A O 1
ATOM 1601 N N . PHE A 1 209 ? 14.879 -3.816 -18.181 1.00 87.44 209 PHE A N 1
ATOM 1602 C CA . PHE A 1 209 ? 13.649 -3.112 -18.513 1.00 87.44 209 PHE A CA 1
ATOM 1603 C C . PHE A 1 209 ? 13.635 -1.709 -17.871 1.00 87.44 209 PHE A C 1
ATOM 1605 O O . PHE A 1 209 ? 14.535 -1.324 -17.132 1.00 87.44 209 PHE A O 1
ATOM 1612 N N . SER A 1 210 ? 12.611 -0.910 -18.145 1.00 83.50 210 SER A N 1
ATOM 1613 C CA . SER A 1 210 ? 12.326 0.347 -17.448 1.00 83.50 210 SER A CA 1
ATOM 1614 C C . SER A 1 210 ? 10.819 0.492 -17.282 1.00 83.50 210 SER A C 1
ATOM 1616 O O . SER A 1 210 ? 10.057 -0.304 -17.811 1.00 83.50 210 SER A O 1
ATOM 1618 N N . ILE A 1 211 ? 10.356 1.487 -16.542 1.00 81.31 211 ILE A N 1
ATOM 1619 C CA . ILE A 1 211 ? 8.934 1.830 -16.542 1.00 81.31 211 ILE A CA 1
ATOM 1620 C C . ILE A 1 211 ? 8.706 3.033 -17.445 1.00 81.31 211 ILE A C 1
ATOM 1622 O O . ILE A 1 211 ? 9.494 3.978 -17.468 1.00 81.31 211 ILE A O 1
ATOM 1626 N N . ARG A 1 212 ? 7.603 3.005 -18.190 1.00 76.50 212 ARG A N 1
ATOM 1627 C CA . ARG A 1 212 ? 7.234 4.042 -19.160 1.00 76.50 212 ARG A CA 1
ATOM 1628 C C . ARG A 1 212 ? 7.117 5.442 -18.549 1.00 76.50 212 ARG A C 1
ATOM 1630 O O . ARG A 1 212 ? 7.386 6.435 -19.226 1.00 76.50 212 ARG A O 1
ATOM 1637 N N . MET A 1 213 ? 6.675 5.545 -17.299 1.00 77.12 213 MET A N 1
ATOM 1638 C CA . MET A 1 213 ? 6.572 6.816 -16.586 1.00 77.12 213 MET A CA 1
ATOM 1639 C C . MET A 1 213 ? 6.848 6.631 -15.090 1.00 77.12 213 MET A C 1
ATOM 1641 O O . MET A 1 213 ? 6.641 5.553 -14.538 1.00 77.12 213 MET A O 1
ATOM 1645 N N . SER A 1 214 ? 7.295 7.703 -14.442 1.00 80.44 214 SER A N 1
ATOM 1646 C CA . SER A 1 214 ? 7.400 7.820 -12.990 1.00 80.44 214 SER A CA 1
ATOM 1647 C C . SER A 1 214 ? 7.147 9.276 -12.580 1.00 80.44 214 SER A C 1
ATOM 1649 O O . SER A 1 214 ? 7.505 10.196 -13.324 1.00 80.44 214 SER A O 1
ATOM 1651 N N . PRO A 1 215 ? 6.505 9.533 -11.427 1.00 85.56 215 PRO A N 1
ATOM 1652 C CA . PRO A 1 215 ? 6.554 10.852 -10.816 1.00 85.56 215 PRO A CA 1
ATOM 1653 C C . PRO A 1 215 ? 7.964 11.161 -10.302 1.00 85.56 215 PRO A C 1
ATOM 1655 O O . PRO A 1 215 ? 8.798 10.277 -10.126 1.00 85.56 215 PRO A O 1
ATOM 1658 N N . TYR A 1 216 ? 8.191 12.432 -9.975 1.00 84.50 216 TYR A N 1
ATOM 1659 C CA . TYR A 1 216 ? 9.456 12.907 -9.410 1.00 84.50 216 TYR A CA 1
ATOM 1660 C C . TYR A 1 216 ? 9.869 12.188 -8.110 1.00 84.50 216 TYR A C 1
ATOM 1662 O O . TYR A 1 216 ? 11.055 11.975 -7.871 1.00 84.50 216 TYR A O 1
ATOM 1670 N N . TRP A 1 217 ? 8.908 11.830 -7.253 1.00 85.62 217 TRP A N 1
ATOM 1671 C CA . TRP A 1 217 ? 9.182 11.200 -5.961 1.00 85.62 217 TRP A CA 1
ATOM 1672 C C . TRP A 1 217 ? 8.969 9.683 -6.019 1.00 85.62 217 TRP A C 1
ATOM 1674 O O . TRP A 1 217 ? 7.835 9.218 -6.080 1.00 85.62 217 TRP A O 1
ATOM 1684 N N . GLU A 1 218 ? 10.053 8.909 -5.930 1.00 89.00 218 GLU A N 1
ATOM 1685 C CA . GLU A 1 218 ? 10.038 7.435 -6.020 1.00 89.00 218 GLU A CA 1
ATOM 1686 C C . GLU A 1 218 ? 9.765 6.727 -4.677 1.00 89.00 218 GLU A C 1
ATOM 1688 O O . GLU A 1 218 ? 9.663 5.503 -4.612 1.00 89.00 218 GLU A O 1
ATOM 1693 N N . GLY A 1 219 ? 9.618 7.482 -3.583 1.00 86.94 219 GLY A N 1
ATOM 1694 C CA . GLY A 1 219 ? 9.282 6.923 -2.269 1.00 86.94 219 GLY A CA 1
ATOM 1695 C C . GLY A 1 219 ? 7.817 6.488 -2.137 1.00 86.94 219 GLY A C 1
ATOM 1696 O O . GLY A 1 219 ? 7.455 5.831 -1.167 1.00 86.94 219 GLY A O 1
ATOM 1697 N N . VAL A 1 220 ? 6.954 6.855 -3.083 1.00 90.62 220 VAL A N 1
ATOM 1698 C CA . VAL A 1 220 ? 5.539 6.456 -3.112 1.00 90.62 220 VAL A CA 1
ATOM 1699 C C . VAL A 1 220 ? 5.365 4.952 -3.328 1.00 90.62 220 VAL A C 1
ATOM 1701 O O . VAL A 1 220 ? 6.156 4.313 -4.013 1.00 90.62 220 VAL A O 1
ATOM 1704 N N . SER A 1 221 ? 4.306 4.382 -2.757 1.00 93.50 221 SER A N 1
ATOM 1705 C CA . SER A 1 221 ? 3.924 2.983 -2.990 1.00 93.50 221 SER A CA 1
ATOM 1706 C C . SER A 1 221 ? 3.114 2.820 -4.278 1.00 93.50 221 SER A C 1
ATOM 1708 O O . SER A 1 221 ? 2.344 3.728 -4.601 1.00 93.50 221 SER A O 1
ATOM 1710 N N . ILE A 1 222 ? 3.166 1.653 -4.923 1.00 94.38 222 ILE A N 1
ATOM 1711 C CA . ILE A 1 222 ? 2.413 1.348 -6.156 1.00 94.38 222 ILE A CA 1
ATOM 1712 C C . ILE A 1 222 ? 0.903 1.579 -6.007 1.00 94.38 222 ILE A C 1
ATOM 1714 O O . ILE A 1 222 ? 0.303 2.285 -6.813 1.00 94.38 222 ILE A O 1
ATOM 1718 N N . GLY A 1 223 ? 0.283 1.094 -4.930 1.00 92.75 223 GLY A N 1
ATOM 1719 C CA . GLY A 1 223 ? -1.147 1.323 -4.689 1.00 92.75 223 GLY A CA 1
ATOM 1720 C C . GLY A 1 223 ? -1.489 2.798 -4.482 1.00 92.75 223 GLY A C 1
ATOM 1721 O O . GLY A 1 223 ? -2.533 3.269 -4.929 1.00 92.75 223 GLY A O 1
ATOM 1722 N N . GLY A 1 224 ? -0.576 3.544 -3.856 1.00 92.19 224 GLY A N 1
ATOM 1723 C CA . GLY A 1 224 ? -0.689 4.992 -3.685 1.00 92.19 224 GLY A CA 1
ATOM 1724 C C . GLY A 1 224 ? -0.657 5.729 -5.021 1.00 92.19 224 GLY A C 1
ATOM 1725 O O . GLY A 1 224 ? -1.569 6.499 -5.294 1.00 92.19 224 GLY A O 1
ATOM 1726 N N . LEU A 1 225 ? 0.339 5.432 -5.866 1.00 90.44 225 LEU A N 1
ATOM 1727 C CA . LEU A 1 225 ? 0.490 6.014 -7.205 1.00 90.44 225 LEU A CA 1
ATOM 1728 C C . LEU A 1 225 ? -0.790 5.928 -8.024 1.00 90.44 225 LEU A C 1
ATOM 1730 O O . LEU A 1 225 ? -1.218 6.912 -8.628 1.00 90.44 225 LEU A O 1
ATOM 1734 N N . ILE A 1 226 ? -1.377 4.734 -8.053 1.00 91.44 226 ILE A N 1
ATOM 1735 C CA . ILE A 1 226 ? -2.541 4.479 -8.886 1.00 91.44 226 ILE A CA 1
ATOM 1736 C C . ILE A 1 226 ? -3.768 5.162 -8.290 1.00 91.44 226 ILE A C 1
ATOM 1738 O O . ILE A 1 226 ? -4.467 5.880 -9.001 1.00 91.44 226 ILE A O 1
ATOM 1742 N N . SER A 1 227 ? -3.973 5.024 -6.977 1.00 91.00 227 SER A N 1
ATOM 1743 C CA . SER A 1 227 ? -5.133 5.597 -6.284 1.00 91.00 227 SER A CA 1
ATOM 1744 C C . SER A 1 227 ? -5.191 7.123 -6.367 1.00 91.00 227 SER A C 1
ATOM 1746 O O . SER A 1 227 ? -6.278 7.688 -6.325 1.00 91.00 227 SER A O 1
ATOM 1748 N N . THR A 1 228 ? -4.044 7.804 -6.464 1.00 89.12 228 THR A N 1
ATOM 1749 C CA . THR A 1 228 ? -3.984 9.274 -6.51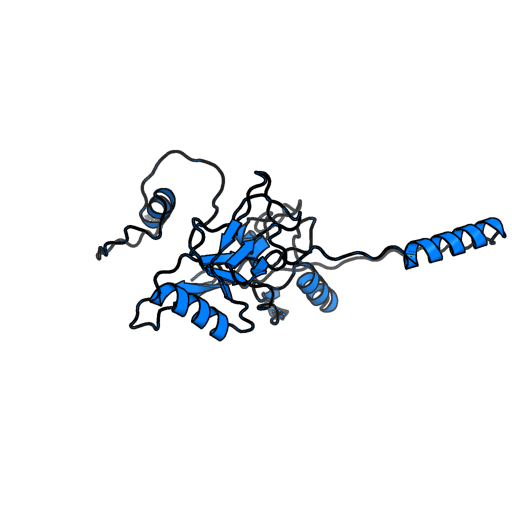9 1.00 89.12 228 THR A CA 1
ATOM 1750 C C . THR A 1 228 ? -3.801 9.838 -7.922 1.00 89.12 228 THR A C 1
ATOM 1752 O O . THR A 1 228 ? -3.604 11.041 -8.062 1.00 89.12 228 THR A O 1
ATOM 1755 N N . GLY A 1 229 ? -3.799 8.998 -8.958 1.00 88.25 229 GLY A N 1
ATOM 1756 C CA . GLY A 1 229 ? -3.552 9.461 -10.322 1.00 88.25 229 GLY A CA 1
ATOM 1757 C C . GLY A 1 229 ? -2.168 10.079 -10.525 1.00 88.25 229 GLY A C 1
ATOM 1758 O O . GLY A 1 229 ? -2.015 11.012 -11.307 1.00 88.25 229 GLY A O 1
ATOM 1759 N N . SER A 1 230 ? -1.152 9.592 -9.804 1.00 88.00 230 SER A N 1
ATOM 1760 C CA . SER A 1 230 ? 0.202 10.128 -9.919 1.00 88.00 230 SER A CA 1
ATOM 1761 C C . SER A 1 230 ? 0.744 9.943 -11.333 1.00 88.00 230 SER A C 1
ATOM 1763 O O . SER A 1 230 ? 0.669 8.854 -11.912 1.00 88.00 230 SER A O 1
ATOM 1765 N N . HIS A 1 231 ? 1.325 11.015 -11.870 1.00 88.44 231 HIS A N 1
ATOM 1766 C CA . HIS A 1 231 ? 1.793 11.067 -13.245 1.00 88.44 231 HIS A CA 1
ATOM 1767 C C . HIS A 1 231 ? 3.205 11.649 -13.376 1.00 88.44 231 HIS A C 1
ATOM 1769 O O . HIS A 1 231 ? 3.719 12.314 -12.474 1.00 88.44 231 HIS A O 1
ATOM 1775 N N . GLY A 1 232 ? 3.837 11.358 -14.512 1.00 81.94 232 GLY A N 1
ATOM 1776 C CA . GLY A 1 232 ? 5.093 11.968 -14.937 1.00 81.94 232 GLY A CA 1
ATOM 1777 C C . GLY A 1 232 ? 4.831 13.091 -15.939 1.00 81.94 232 GLY A C 1
ATOM 1778 O O . GLY A 1 232 ? 3.687 13.488 -16.163 1.00 81.94 232 GLY A O 1
ATOM 1779 N N . SER A 1 233 ? 5.888 13.595 -16.571 1.00 78.94 233 SER A N 1
ATOM 1780 C CA . SER A 1 233 ? 5.784 14.546 -17.690 1.00 78.94 233 SER A CA 1
ATOM 1781 C C . SER A 1 233 ? 5.623 13.859 -19.053 1.00 78.94 233 SER A C 1
ATOM 1783 O O . SER A 1 233 ? 5.315 14.518 -20.044 1.00 78.94 233 SER A O 1
ATOM 1785 N N . SER A 1 234 ? 5.836 12.542 -19.118 1.00 70.81 234 SER A N 1
ATOM 1786 C CA . SER A 1 234 ? 5.729 11.756 -20.347 1.00 70.81 234 SER A CA 1
ATOM 1787 C C . SER A 1 234 ? 4.282 11.667 -20.833 1.00 70.81 234 SER A C 1
ATOM 1789 O O . SER A 1 234 ? 3.421 11.144 -20.130 1.00 70.81 234 SER A O 1
ATOM 1791 N N . TRP A 1 235 ? 4.039 12.090 -22.073 1.00 68.38 235 TRP A N 1
ATOM 1792 C CA . TRP A 1 235 ? 2.743 11.999 -22.750 1.00 68.38 235 TRP A CA 1
ATOM 1793 C C . TRP A 1 235 ? 2.879 11.165 -24.036 1.00 68.38 235 TRP A C 1
ATOM 1795 O O . TRP A 1 235 ? 2.986 11.704 -25.135 1.00 68.38 235 TRP A O 1
ATOM 1805 N N . SER A 1 236 ? 2.991 9.836 -23.911 1.00 66.19 236 SER A N 1
ATOM 1806 C CA . SER A 1 236 ? 3.287 8.946 -25.056 1.00 66.19 236 SER A CA 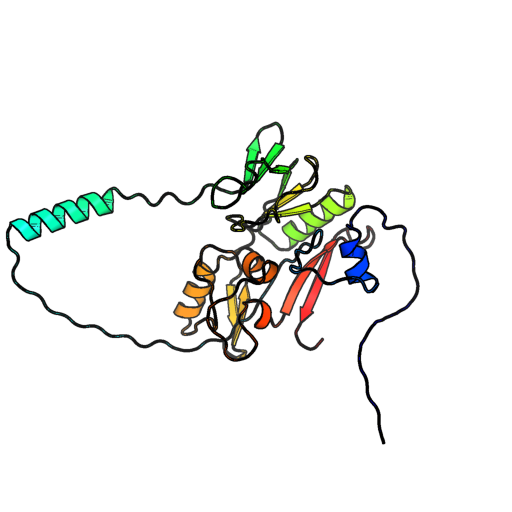1
ATOM 1807 C C . SER A 1 236 ? 2.726 7.524 -24.914 1.00 66.19 236 SER A C 1
ATOM 1809 O O . SER A 1 236 ? 3.179 6.753 -24.076 1.00 66.19 236 SER A O 1
ATOM 1811 N N . GLY A 1 237 ? 1.751 7.106 -25.720 1.00 76.31 237 GLY A N 1
ATOM 1812 C CA . GLY A 1 237 ? 1.079 5.800 -25.564 1.00 76.31 237 GLY A CA 1
ATOM 1813 C C . GLY A 1 237 ? -0.214 5.925 -24.749 1.00 76.31 237 GLY A C 1
ATOM 1814 O O . GLY A 1 237 ? -0.987 6.832 -25.024 1.00 76.31 237 GLY A O 1
ATOM 1815 N N . ARG A 1 238 ? -0.447 5.059 -23.748 1.00 78.31 238 ARG A N 1
ATOM 1816 C CA . ARG A 1 238 ? -1.745 4.949 -23.037 1.00 78.31 238 ARG A CA 1
ATOM 1817 C C . ARG A 1 238 ? -2.180 6.158 -22.179 1.00 78.31 238 ARG A C 1
ATOM 1819 O O . ARG A 1 238 ? -3.356 6.265 -21.876 1.00 78.31 238 ARG A O 1
ATOM 1826 N N . GLY A 1 239 ? -1.282 7.082 -21.820 1.00 82.25 239 GLY A N 1
ATOM 1827 C CA . GLY A 1 239 ? -1.654 8.316 -21.090 1.00 82.25 239 GLY A CA 1
ATOM 1828 C C . GLY A 1 239 ? -0.498 9.081 -20.436 1.00 82.25 239 GLY A C 1
ATOM 1829 O O . GLY A 1 239 ? 0.561 9.212 -21.029 1.00 82.25 239 GLY A O 1
ATOM 1830 N N . GLY A 1 240 ? -0.620 9.596 -19.224 1.00 80.12 240 GLY A N 1
ATOM 1831 C CA . GLY A 1 240 ? 0.480 10.269 -18.499 1.00 80.12 240 GLY A CA 1
ATOM 1832 C C . GLY A 1 240 ? 0.719 9.691 -17.109 1.00 80.12 240 GLY A C 1
ATOM 1833 O O . GLY A 1 240 ? 1.823 9.793 -16.567 1.00 80.12 240 GLY A O 1
ATOM 1834 N N . SER A 1 241 ? -0.314 9.048 -16.575 1.00 84.44 241 SER A N 1
ATOM 1835 C CA . SER A 1 241 ? -0.437 8.548 -15.216 1.00 84.44 241 SER A CA 1
ATOM 1836 C C . SER A 1 241 ? -0.050 7.079 -15.134 1.00 84.44 241 SER A C 1
ATOM 1838 O O . SER A 1 241 ? -0.128 6.356 -16.125 1.00 84.44 241 SER A O 1
ATOM 1840 N N . VAL A 1 242 ? 0.342 6.612 -13.944 1.00 82.62 242 VAL A N 1
ATOM 1841 C CA . VAL A 1 242 ? 0.643 5.181 -13.725 1.00 82.62 242 VAL A CA 1
ATOM 1842 C C . VAL A 1 242 ? -0.589 4.333 -14.032 1.00 82.62 242 VAL A C 1
ATOM 1844 O O . VAL A 1 242 ? -0.471 3.265 -14.626 1.00 82.62 242 VAL A O 1
ATOM 1847 N N . HIS A 1 243 ? -1.773 4.836 -13.671 1.00 87.06 243 HIS A N 1
ATOM 1848 C CA . HIS A 1 243 ? -3.019 4.097 -13.830 1.00 87.06 243 HIS A CA 1
ATOM 1849 C C . HIS A 1 243 ? -3.395 3.813 -15.287 1.00 87.06 243 HIS A C 1
ATOM 1851 O O . HIS A 1 243 ? -4.080 2.834 -15.550 1.00 87.06 243 HIS A O 1
ATOM 1857 N N . ASP A 1 244 ? -2.890 4.610 -16.233 1.00 86.00 244 ASP A N 1
ATOM 1858 C CA . ASP A 1 244 ? -3.110 4.400 -17.668 1.00 86.00 244 ASP A CA 1
ATOM 1859 C C . ASP A 1 244 ? -2.408 3.133 -18.193 1.00 86.00 244 ASP A C 1
ATOM 1861 O O . ASP A 1 244 ? -2.686 2.667 -19.298 1.00 86.00 244 ASP A O 1
ATOM 1865 N N . HIS A 1 245 ? -1.463 2.582 -17.424 1.00 86.12 245 HIS A N 1
ATOM 1866 C CA . HIS A 1 245 ? -0.703 1.382 -17.784 1.00 86.12 245 HIS A CA 1
ATOM 1867 C C . HIS A 1 245 ? -1.177 0.142 -17.035 1.00 86.12 245 HIS A C 1
ATOM 1869 O O . HIS A 1 245 ? -0.686 -0.935 -17.333 1.00 86.12 245 HIS A O 1
ATOM 1875 N N . VAL A 1 246 ? -2.145 0.255 -16.117 1.00 89.81 246 VAL A N 1
ATOM 1876 C CA . VAL A 1 246 ? -2.681 -0.906 -15.392 1.00 89.81 246 VAL A CA 1
ATOM 1877 C C . VAL A 1 246 ? -3.427 -1.835 -16.336 1.00 89.81 246 VAL A C 1
ATOM 1879 O O . VAL A 1 246 ? -4.402 -1.425 -16.957 1.00 89.81 246 VAL A O 1
ATOM 1882 N N . VAL A 1 247 ? -3.018 -3.104 -16.382 1.00 91.06 247 VAL A N 1
ATOM 1883 C CA . VAL A 1 247 ? -3.717 -4.145 -17.160 1.00 91.06 247 VAL A CA 1
ATOM 1884 C C . VAL A 1 247 ? -4.498 -5.135 -16.294 1.00 91.06 247 VAL A C 1
ATOM 1886 O O . VAL A 1 247 ? -5.267 -5.930 -16.824 1.00 91.06 247 VAL A O 1
ATOM 1889 N N . GLY A 1 248 ? -4.338 -5.104 -14.969 1.00 93.06 248 GLY A N 1
ATOM 1890 C CA . GLY A 1 248 ? -5.159 -5.914 -14.077 1.00 93.06 248 GLY A CA 1
ATOM 1891 C C . GLY A 1 248 ? -4.844 -5.719 -12.602 1.00 93.06 248 GLY A C 1
ATOM 1892 O O . GLY A 1 248 ? -3.709 -5.434 -12.248 1.00 93.06 248 GLY A O 1
ATOM 1893 N N . ILE A 1 249 ? -5.851 -5.879 -11.747 1.00 93.06 249 ILE A N 1
ATOM 1894 C CA . ILE A 1 249 ? -5.843 -5.545 -10.323 1.00 93.06 249 ILE A CA 1
ATOM 1895 C C . ILE A 1 249 ? -6.626 -6.570 -9.495 1.00 93.06 249 ILE A C 1
ATOM 1897 O O . ILE A 1 249 ? -7.699 -7.000 -9.900 1.00 93.06 249 ILE A O 1
ATOM 1901 N N . ASN A 1 250 ? -6.129 -6.886 -8.293 1.00 93.88 250 ASN A N 1
ATOM 1902 C CA . ASN A 1 250 ? -6.833 -7.684 -7.286 1.00 93.88 250 ASN A CA 1
ATOM 1903 C C . ASN A 1 250 ? -7.261 -6.818 -6.094 1.00 93.88 250 ASN A C 1
ATOM 1905 O O . ASN A 1 250 ? -6.435 -6.451 -5.263 1.00 93.88 250 ASN A O 1
ATOM 1909 N N . LEU A 1 251 ? -8.558 -6.546 -5.983 1.00 93.81 251 LEU A N 1
ATOM 1910 C CA . LEU A 1 251 ? -9.163 -5.748 -4.922 1.00 93.81 251 LEU A CA 1
ATOM 1911 C C . LEU A 1 251 ? -9.660 -6.635 -3.782 1.00 93.81 251 LEU A C 1
ATOM 1913 O O . LEU A 1 251 ? -10.428 -7.561 -4.020 1.00 93.81 251 LEU A O 1
ATOM 1917 N N . VAL A 1 252 ? -9.319 -6.307 -2.535 1.00 95.31 252 VAL A N 1
ATOM 1918 C CA . VAL A 1 252 ? -9.985 -6.895 -1.363 1.00 95.31 252 VAL A CA 1
ATOM 1919 C C . VAL A 1 252 ? -11.165 -6.010 -0.987 1.00 95.31 252 VAL A C 1
ATOM 1921 O O . VAL A 1 252 ? -10.983 -4.872 -0.555 1.00 95.31 252 VAL A O 1
ATOM 1924 N N . VAL A 1 253 ? -12.376 -6.536 -1.139 1.00 94.62 253 VAL A N 1
ATOM 1925 C CA . VAL A 1 253 ? -13.621 -5.802 -0.898 1.00 94.62 253 VAL A CA 1
ATOM 1926 C C . VAL A 1 253 ? -14.406 -6.413 0.265 1.00 94.62 253 VAL A C 1
ATOM 1928 O O . VAL A 1 253 ? -14.335 -7.629 0.474 1.00 94.62 253 VAL A O 1
ATOM 1931 N N . PRO A 1 254 ? -15.173 -5.609 1.026 1.00 94.19 254 PRO A N 1
ATOM 1932 C CA . PRO A 1 254 ? -16.144 -6.133 1.979 1.00 94.19 254 PRO A CA 1
ATOM 1933 C C . PRO A 1 254 ? -17.149 -7.062 1.292 1.00 94.19 254 PRO A C 1
ATOM 1935 O O . PRO A 1 254 ? -17.544 -6.839 0.147 1.00 94.19 254 PRO A O 1
ATOM 1938 N N . ALA A 1 255 ? -17.575 -8.096 2.006 1.00 93.25 255 ALA A N 1
ATOM 1939 C CA . ALA A 1 255 ? -18.520 -9.091 1.518 1.00 93.25 255 ALA A CA 1
ATOM 1940 C C . ALA A 1 255 ? -19.555 -9.441 2.593 1.00 93.25 255 ALA A C 1
ATOM 1942 O O . ALA A 1 255 ? -19.473 -8.989 3.738 1.00 93.25 255 ALA A O 1
ATOM 1943 N N . THR A 1 256 ? -20.545 -10.247 2.220 1.00 95.00 256 THR A N 1
ATOM 1944 C CA . THR A 1 256 ? -21.566 -10.736 3.156 1.00 95.00 256 THR A CA 1
ATOM 1945 C C . THR A 1 256 ? -20.987 -11.743 4.156 1.00 95.00 256 THR A C 1
ATOM 1947 O O . THR A 1 256 ? -19.915 -12.310 3.940 1.00 95.00 256 THR A O 1
ATOM 1950 N N . SER A 1 257 ? -21.711 -12.025 5.246 1.00 95.06 257 SER A N 1
ATOM 1951 C CA . SER A 1 257 ? -21.297 -13.046 6.223 1.00 95.06 257 SER A CA 1
ATOM 1952 C C . SER A 1 257 ? -21.177 -14.442 5.600 1.00 95.06 257 SER A C 1
ATOM 1954 O O . SER A 1 257 ? -20.260 -15.185 5.937 1.00 95.06 257 SER A O 1
ATOM 1956 N N . SER A 1 258 ? -22.039 -14.780 4.632 1.00 96.19 258 SER A N 1
ATOM 1957 C CA . SER A 1 258 ? -21.961 -16.028 3.855 1.00 96.19 258 SER A CA 1
ATOM 1958 C C . SER A 1 258 ? -20.705 -16.143 2.990 1.00 96.19 258 SER A C 1
ATOM 1960 O O . SER A 1 258 ? -20.290 -17.250 2.665 1.00 96.19 258 SER A O 1
ATOM 1962 N N . GLU A 1 259 ? -20.096 -15.015 2.629 1.00 93.69 259 GLU A N 1
ATOM 1963 C CA . GLU A 1 259 ? -18.850 -14.941 1.859 1.00 93.69 259 GLU A CA 1
ATOM 1964 C C . GLU A 1 259 ? -17.624 -14.712 2.764 1.00 93.69 259 GLU A C 1
ATOM 1966 O O . GLU A 1 259 ? -16.534 -14.456 2.264 1.00 93.69 259 GLU A O 1
ATOM 1971 N N . GLY A 1 260 ? -17.779 -14.784 4.092 1.00 93.75 260 GLY A N 1
ATOM 1972 C CA . GLY A 1 260 ? -16.675 -14.597 5.038 1.00 93.75 260 GLY A CA 1
ATOM 1973 C C . GLY A 1 260 ? -16.289 -13.136 5.292 1.00 93.75 260 GLY A C 1
ATOM 1974 O O . GLY A 1 260 ? -15.156 -12.870 5.684 1.00 93.75 260 GLY A O 1
ATOM 1975 N N . TYR A 1 261 ? -17.214 -12.191 5.088 1.00 95.44 261 TYR A N 1
ATOM 1976 C CA . TYR A 1 261 ? -17.076 -10.746 5.345 1.00 95.44 261 TYR A CA 1
ATOM 1977 C C . TYR A 1 261 ? -16.087 -9.966 4.465 1.00 95.44 261 TYR A C 1
ATOM 1979 O O . TYR A 1 261 ? -16.161 -8.734 4.429 1.00 95.44 261 TYR A O 1
ATOM 1987 N N . ALA A 1 262 ? -15.209 -10.633 3.716 1.00 96.44 262 ALA A N 1
ATOM 1988 C CA . ALA A 1 262 ? -14.380 -10.026 2.680 1.00 96.44 262 ALA A CA 1
ATOM 1989 C C . ALA A 1 262 ? -14.064 -11.031 1.570 1.00 96.44 262 ALA A C 1
ATOM 1991 O O . ALA A 1 262 ? -13.938 -12.226 1.824 1.00 96.44 262 ALA A O 1
ATOM 1992 N N . LYS A 1 263 ? -13.890 -10.535 0.345 1.00 94.12 263 LYS A N 1
ATOM 1993 C CA . LYS A 1 263 ? -13.494 -11.348 -0.811 1.00 94.12 263 LYS A CA 1
ATOM 1994 C C . LYS A 1 263 ? -12.545 -10.593 -1.729 1.00 94.12 263 LYS A C 1
ATOM 1996 O O . LYS A 1 263 ? -12.460 -9.367 -1.670 1.00 94.12 263 LYS A O 1
ATOM 2001 N N . VAL A 1 264 ? -11.866 -11.334 -2.597 1.00 94.81 264 VAL A N 1
ATOM 2002 C CA . VAL A 1 264 ? -11.034 -10.766 -3.661 1.00 94.81 264 VAL A CA 1
ATOM 2003 C C . VAL A 1 264 ? -11.866 -10.618 -4.932 1.00 94.81 264 VAL A C 1
ATOM 2005 O O . VAL A 1 264 ? -12.585 -11.538 -5.319 1.00 94.81 264 VAL A O 1
ATOM 2008 N N . VAL A 1 265 ? -11.764 -9.461 -5.578 1.00 94.44 265 VAL A N 1
ATOM 2009 C CA . VAL A 1 265 ? -12.311 -9.183 -6.907 1.00 94.44 265 VAL A CA 1
ATOM 2010 C C . VAL A 1 265 ? -11.151 -8.839 -7.827 1.00 94.44 265 VAL A C 1
ATOM 2012 O O . VAL A 1 265 ? -10.423 -7.880 -7.577 1.00 94.44 265 VAL A O 1
ATOM 2015 N N . SER A 1 266 ? -10.985 -9.620 -8.888 1.00 92.12 266 SER A N 1
ATOM 2016 C CA . SER A 1 266 ? -9.984 -9.370 -9.922 1.00 92.12 266 SER A CA 1
ATOM 2017 C C . SER A 1 266 ? -10.619 -8.627 -11.092 1.00 92.12 266 SER A C 1
ATOM 2019 O O . SER A 1 266 ? -11.683 -9.022 -11.563 1.00 92.12 266 SER A O 1
ATOM 2021 N N . ILE A 1 267 ? -9.969 -7.562 -11.552 1.00 89.31 267 ILE A N 1
ATOM 2022 C CA . ILE A 1 267 ? -10.340 -6.808 -12.754 1.00 89.31 267 ILE A CA 1
ATOM 2023 C C . ILE A 1 267 ? -9.153 -6.903 -13.704 1.00 89.31 267 ILE A C 1
ATOM 2025 O O . ILE A 1 267 ? -8.030 -6.645 -13.283 1.00 89.31 267 ILE A O 1
ATOM 2029 N N . GLU A 1 268 ? -9.380 -7.261 -14.962 1.00 88.31 268 GLU A N 1
ATOM 2030 C CA . GLU A 1 268 ? -8.338 -7.352 -15.989 1.00 88.31 268 GLU A CA 1
ATOM 2031 C C . GLU A 1 268 ? -8.775 -6.573 -17.233 1.00 88.31 268 GLU A C 1
ATOM 2033 O O . GLU A 1 268 ? -9.962 -6.469 -17.535 1.00 88.31 268 GLU A O 1
ATOM 2038 N N . GLU A 1 269 ? -7.822 -6.001 -17.966 1.00 77.88 269 GLU A N 1
ATOM 2039 C CA . GLU A 1 269 ? -8.098 -5.308 -19.223 1.00 77.88 269 GLU A CA 1
ATOM 2040 C C . GLU A 1 269 ? -8.795 -6.270 -20.206 1.00 77.88 269 GLU A C 1
ATOM 2042 O O . GLU A 1 269 ? -8.242 -7.301 -20.593 1.00 77.88 269 GLU A O 1
ATOM 2047 N N . GLY A 1 270 ? -10.022 -5.926 -20.615 1.00 59.16 270 GLY A N 1
ATOM 2048 C CA . GLY A 1 270 ? -10.802 -6.689 -21.595 1.00 59.16 270 GLY A CA 1
ATOM 2049 C C . GLY A 1 270 ? -11.713 -7.793 -21.039 1.00 59.16 270 GLY A C 1
ATOM 2050 O O . GLY A 1 270 ? -12.200 -8.594 -21.842 1.00 59.16 270 GLY A O 1
ATOM 2051 N N . ARG A 1 271 ? -11.962 -7.856 -19.721 1.00 37.88 271 ARG A N 1
ATOM 2052 C CA . ARG A 1 271 ? -12.953 -8.760 -19.101 1.00 37.88 271 ARG A CA 1
ATOM 2053 C C . ARG A 1 271 ? -13.746 -8.111 -17.975 1.00 37.88 271 ARG A C 1
ATOM 2055 O O . ARG A 1 271 ? -13.149 -7.340 -17.198 1.00 37.88 271 ARG A O 1
#

Organism: Brassica carinata (NCBI:txid52824)

Foldseek 3Di:
DDDDDDDDDDDDDDDDDPPDQDDPVQCCVVPPDDDDDDDDDQDFRFQFWWWFWFFFDFDDDDDDDDDDDDDPVNVVVVVVVVVVVVPPDPDQQDFQWDADPQFIWGDASVRAAPVRDTAAEREEDEDQDPVSVLVVQLVCLVVVAREAEAARGNHDNDVSRGDPDNHHYYYYCCNNWDDWDADVVVSTITTTQRHFQVNNQVVQVVVRTGGPWDDPDRRHGNVRQQSRQNFHPDQDPQGTGSVSRGFKTWTWGADDVVVSRIDIDIDGHPD

Radius of gyration: 23.07 Å; chains: 1; bounding box: 81×39×66 Å